Protein AF-A0A961PAL3-F1 (afdb_monomer_lite)

Foldseek 3Di:
DDDDDDDDPPDPDPPVPVVVVPPPPCVVVVVVVVVVVVVVVVVVVVVVVVVVVVVVLLVVVLVVLLVQLVVQLVVLVVDLALVSSLVSLVVSLLVSCCQACNHDVDPDHHVHDPVCCVVVVVSSVVSSVVSVVVSNVVSVVSVLVVLVVVLVVLLVVLLVQLLPDDPVSVVVSLVVSLVSLVVCVVVVSDPPVRSVVVSVVSVVVSVVSNVVVVVVVVPPDPDPDDVVNVLVVCVVVDVCSVVVVVPDDDDDPDVVVVVVVVVVVVVLVPDDPVCSVVVVVVVVVVVVVVCVVPPPPPPPVDDDPDDPVNLVVQLVVLVVCVVVVNDDPVRSVVSVVVSVVVVVVVVD

Structure (mmCIF, N/CA/C/O backbone):
data_AF-A0A961PAL3-F1
#
_entry.id   AF-A0A961PAL3-F1
#
loop_
_atom_site.group_PDB
_atom_site.id
_atom_site.type_symbol
_atom_site.label_atom_id
_atom_site.label_alt_id
_atom_site.label_comp_id
_atom_site.label_asym_id
_atom_site.label_entity_id
_atom_site.label_seq_id
_atom_site.pdbx_PDB_ins_code
_atom_site.Cartn_x
_atom_site.Cartn_y
_atom_site.Cartn_z
_atom_site.occupancy
_atom_site.B_iso_or_equiv
_atom_site.auth_seq_id
_atom_site.auth_comp_id
_atom_site.auth_asym_id
_atom_site.auth_atom_id
_atom_site.pdbx_PDB_model_num
ATOM 1 N N . MET A 1 1 ? -86.525 26.804 106.655 1.00 38.78 1 MET A N 1
ATOM 2 C CA . MET A 1 1 ? -85.226 26.107 106.591 1.00 38.78 1 MET A CA 1
ATOM 3 C C . MET A 1 1 ? -84.806 26.073 105.139 1.00 38.78 1 MET A C 1
ATOM 5 O O . MET A 1 1 ? -85.438 25.382 104.353 1.00 38.78 1 MET A O 1
ATOM 9 N N . THR A 1 2 ? -83.801 26.870 104.797 1.00 38.91 2 THR A N 1
ATOM 10 C CA . THR A 1 2 ? -83.271 27.009 103.440 1.00 38.91 2 THR A CA 1
ATOM 11 C C . THR A 1 2 ? -81.764 27.103 103.613 1.00 38.91 2 THR A C 1
ATOM 13 O O . THR A 1 2 ? -81.274 28.105 104.126 1.00 38.91 2 THR A O 1
ATOM 16 N N . PHE A 1 3 ? -81.050 26.024 103.300 1.00 37.25 3 PHE A N 1
ATOM 17 C CA . PHE A 1 3 ? -79.590 26.003 103.315 1.00 37.25 3 PHE A CA 1
ATOM 18 C C . PHE A 1 3 ? -79.096 26.101 101.876 1.00 37.25 3 PHE A C 1
ATOM 20 O O . PHE A 1 3 ? -79.213 25.171 101.081 1.00 37.25 3 PHE A O 1
ATOM 27 N N . THR A 1 4 ? -78.602 27.287 101.550 1.00 46.59 4 THR A N 1
ATOM 28 C CA . THR A 1 4 ? -78.002 27.666 100.275 1.00 46.59 4 THR A CA 1
ATOM 29 C C . THR A 1 4 ? -76.560 27.159 100.255 1.00 46.59 4 THR A C 1
ATOM 31 O O . THR A 1 4 ? -75.744 27.604 101.059 1.00 46.59 4 THR A O 1
ATOM 34 N N . VAL A 1 5 ? -76.228 26.229 99.357 1.00 49.59 5 VAL A N 1
ATOM 35 C CA . VAL A 1 5 ? -74.837 25.802 99.130 1.00 49.59 5 VAL A CA 1
ATOM 36 C C . VAL A 1 5 ? -74.193 26.764 98.119 1.00 49.59 5 VAL A C 1
ATOM 38 O O . VAL A 1 5 ? -74.742 26.934 97.026 1.00 49.59 5 VAL A O 1
ATOM 41 N N . PRO A 1 6 ? -73.068 27.427 98.444 1.00 46.19 6 PRO A N 1
ATOM 42 C CA . PRO A 1 6 ? -72.415 28.363 97.536 1.00 46.19 6 PRO A CA 1
ATOM 43 C C . PRO A 1 6 ? -71.715 27.630 96.384 1.00 46.19 6 PRO A C 1
ATOM 45 O O . PRO A 1 6 ? -70.984 26.660 96.587 1.00 46.19 6 PRO A O 1
ATOM 48 N N . LYS A 1 7 ? -71.920 28.127 95.157 1.00 48.75 7 LYS A N 1
ATOM 49 C CA . LYS A 1 7 ? -71.158 27.721 93.972 1.00 48.75 7 LYS A CA 1
ATOM 50 C C . LYS A 1 7 ? -69.717 28.204 94.126 1.00 48.75 7 LYS A C 1
ATOM 52 O O . LYS A 1 7 ? -69.438 29.392 93.992 1.00 48.75 7 LYS A O 1
ATOM 57 N N . SER A 1 8 ? -68.813 27.275 94.407 1.00 38.06 8 SER A N 1
ATOM 58 C CA . SER A 1 8 ? -67.381 27.486 94.236 1.00 38.06 8 SER A CA 1
ATOM 59 C C . SER A 1 8 ? -67.071 27.486 92.737 1.00 38.06 8 SER A C 1
ATOM 61 O O . SER A 1 8 ? -67.215 26.458 92.077 1.00 38.06 8 SER A O 1
ATOM 63 N N . ASN A 1 9 ? -66.652 28.638 92.205 1.00 45.69 9 ASN A N 1
ATOM 64 C CA . ASN A 1 9 ? -65.957 28.756 90.920 1.00 45.69 9 ASN A CA 1
ATOM 65 C C . ASN A 1 9 ? -64.532 28.188 91.064 1.00 45.69 9 ASN A C 1
ATOM 67 O O . ASN A 1 9 ? -63.545 28.911 90.937 1.00 45.69 9 ASN A O 1
ATOM 71 N N . ALA A 1 10 ? -64.424 26.899 91.384 1.00 43.09 10 ALA A N 1
ATOM 72 C CA . ALA A 1 10 ? -63.167 26.181 91.290 1.00 43.09 10 ALA A CA 1
ATOM 73 C C . ALA A 1 10 ? -62.903 25.920 89.808 1.00 43.09 10 ALA A C 1
ATOM 75 O O . ALA A 1 10 ? -63.431 24.974 89.228 1.00 43.09 10 ALA A O 1
ATOM 76 N N . ASP A 1 11 ? -62.131 26.824 89.213 1.00 45.81 11 ASP A N 1
ATOM 77 C CA . ASP A 1 11 ? -61.459 26.657 87.932 1.00 45.81 11 ASP A CA 1
ATOM 78 C C . ASP A 1 11 ? -60.821 25.252 87.899 1.00 45.81 11 ASP A C 1
ATOM 80 O O . ASP A 1 11 ? -59.919 24.977 88.703 1.00 45.81 11 ASP A O 1
ATOM 84 N N . PRO A 1 12 ? -61.320 24.304 87.081 1.00 47.94 12 PRO A N 1
ATOM 85 C CA . PRO A 1 12 ? -60.670 23.017 86.944 1.00 47.94 12 PRO A CA 1
ATOM 86 C C . PRO A 1 12 ? -59.330 23.282 86.264 1.00 47.94 12 PRO A C 1
ATOM 88 O O . PRO A 1 12 ? -59.275 23.547 85.072 1.00 47.94 12 PRO A O 1
ATOM 91 N N . GLY A 1 13 ? -58.291 23.273 87.099 1.00 41.47 13 GLY A N 1
ATOM 92 C CA . GLY A 1 13 ? -56.860 23.321 86.829 1.00 41.47 13 GLY A CA 1
ATOM 93 C C . GLY A 1 13 ? -56.391 23.418 85.376 1.00 41.47 13 GLY A C 1
ATOM 94 O O . GLY A 1 13 ? -56.819 22.689 84.486 1.00 41.47 13 GLY A O 1
ATOM 95 N N . ARG A 1 14 ? -55.332 24.212 85.193 1.00 48.91 14 ARG A N 1
ATOM 96 C CA . ARG A 1 14 ? -54.337 24.095 84.111 1.00 48.91 14 ARG A CA 1
ATOM 97 C C . ARG A 1 14 ? -53.707 22.686 84.026 1.00 48.91 14 ARG A C 1
ATOM 99 O O . ARG A 1 14 ? -52.505 22.521 84.210 1.00 48.91 14 ARG A O 1
ATOM 106 N N . SER A 1 15 ? -54.489 21.655 83.751 1.00 46.59 15 SER A N 1
ATOM 107 C CA . SER A 1 15 ? -54.025 20.284 83.534 1.00 46.59 15 SER A CA 1
ATOM 108 C C . SER A 1 15 ? -54.689 19.616 82.327 1.00 46.59 15 SER A C 1
ATOM 110 O O . SER A 1 15 ? -54.308 18.506 81.970 1.00 46.59 15 SER A O 1
ATOM 112 N N . ALA A 1 16 ? -55.591 20.305 81.622 1.00 46.91 16 ALA A N 1
ATOM 113 C CA . ALA A 1 16 ? -56.248 19.789 80.420 1.00 46.91 16 ALA A CA 1
ATOM 114 C C . ALA A 1 16 ? -55.582 20.207 79.090 1.00 46.91 16 ALA A C 1
ATOM 116 O O . ALA A 1 16 ? -56.239 20.181 78.059 1.00 46.91 16 ALA A O 1
ATOM 117 N N . ASP A 1 17 ? -54.293 20.573 79.082 1.00 45.12 17 ASP A N 1
ATOM 118 C CA . ASP A 1 17 ? -53.559 20.830 77.823 1.00 45.12 17 ASP A CA 1
ATOM 119 C C . ASP A 1 17 ? -52.159 20.188 77.788 1.00 45.12 17 ASP A C 1
ATOM 121 O O . ASP A 1 17 ? -51.240 20.658 77.122 1.00 45.12 17 ASP A O 1
ATOM 125 N N . ILE A 1 18 ? -51.980 19.090 78.533 1.00 45.53 18 ILE A N 1
ATOM 126 C CA . ILE A 1 18 ? -50.810 18.203 78.382 1.00 45.53 18 ILE A CA 1
ATOM 127 C C . ILE A 1 18 ? -51.180 16.957 77.564 1.00 45.53 18 ILE A C 1
ATOM 129 O O . ILE A 1 18 ? -50.331 16.423 76.860 1.00 45.53 18 ILE A O 1
ATOM 133 N N . ALA A 1 19 ? -52.452 16.540 77.552 1.00 46.31 19 ALA A N 1
ATOM 134 C CA . ALA A 1 19 ? -52.908 15.394 76.760 1.00 46.31 19 ALA A CA 1
ATOM 135 C C . ALA A 1 19 ? -52.952 15.668 75.240 1.00 46.31 19 ALA A C 1
ATOM 137 O O . ALA A 1 19 ? -52.798 14.741 74.452 1.00 46.31 19 ALA A O 1
ATOM 138 N N . SER A 1 20 ? -53.095 16.931 74.819 1.00 46.53 20 SER A N 1
ATOM 139 C CA . SER A 1 20 ? -53.031 17.365 73.410 1.00 46.53 20 SER A CA 1
ATOM 140 C C . SER A 1 20 ? -51.591 17.561 72.901 1.00 46.53 20 SER A C 1
ATOM 142 O O . SER A 1 20 ? -51.359 17.634 71.696 1.00 46.53 20 SER A O 1
ATOM 144 N N . ARG A 1 21 ? -50.614 17.637 73.820 1.00 45.53 21 ARG A N 1
ATOM 145 C CA . ARG A 1 21 ? -49.177 17.816 73.546 1.00 45.53 21 ARG A CA 1
ATOM 146 C C . ARG A 1 21 ? -48.340 16.608 73.949 1.00 45.53 21 ARG A C 1
ATOM 148 O O . ARG A 1 21 ? -47.123 16.733 74.093 1.00 45.53 21 ARG A O 1
ATOM 155 N N . ILE A 1 22 ? -48.952 15.433 74.092 1.00 45.41 22 ILE A N 1
ATOM 156 C CA . ILE A 1 22 ? -48.189 14.189 74.062 1.00 45.41 22 ILE A CA 1
ATOM 157 C C . ILE A 1 22 ? -47.667 14.079 72.633 1.00 45.41 22 ILE A C 1
ATOM 159 O O . ILE A 1 22 ? -48.385 13.676 71.722 1.00 45.41 22 ILE A O 1
ATOM 163 N N . HIS A 1 23 ? -46.431 14.546 72.443 1.00 52.00 23 HIS A N 1
ATOM 164 C CA . HIS A 1 23 ? -45.632 14.305 71.257 1.00 52.00 23 HIS A CA 1
ATOM 165 C C . HIS A 1 23 ? -45.808 12.838 70.875 1.00 52.00 23 HIS A C 1
ATOM 167 O O . HIS A 1 23 ? -45.318 11.942 71.565 1.00 52.00 23 HIS A O 1
ATOM 173 N N . THR A 1 24 ? -46.506 12.602 69.766 1.00 53.72 24 THR A N 1
ATOM 174 C CA . THR A 1 24 ? -46.379 11.374 68.989 1.00 53.72 24 THR A CA 1
ATOM 175 C C . THR A 1 24 ? -44.887 11.048 68.940 1.00 53.72 24 THR A C 1
ATOM 177 O O . THR A 1 24 ? -44.111 11.972 68.679 1.00 53.72 24 THR A O 1
ATOM 180 N N . PRO A 1 25 ? -44.442 9.818 69.241 1.00 53.53 25 PRO A N 1
ATOM 181 C CA . PRO A 1 25 ? -43.019 9.518 69.343 1.00 53.53 25 PRO A CA 1
ATOM 182 C C . PRO A 1 25 ? -42.320 9.796 68.001 1.00 53.53 25 PRO A C 1
ATOM 184 O O . PRO A 1 25 ? -42.265 8.946 67.118 1.00 53.53 25 PRO A O 1
ATOM 187 N N . GLN A 1 26 ? -41.762 11.003 67.851 1.00 58.28 26 GLN A N 1
ATOM 188 C CA . GLN A 1 26 ? -41.009 11.456 66.673 1.00 58.28 26 GLN A CA 1
ATOM 189 C C . GLN A 1 26 ? -39.771 10.583 66.435 1.00 58.28 26 GLN A C 1
ATOM 191 O O . GLN A 1 26 ? -39.259 10.515 65.323 1.00 58.28 26 GLN A O 1
ATOM 196 N N . ILE A 1 27 ? -39.333 9.866 67.475 1.00 62.72 27 ILE A N 1
ATOM 197 C CA . ILE A 1 27 ? -38.239 8.897 67.451 1.00 62.72 27 ILE A CA 1
ATOM 198 C C . ILE A 1 27 ? -38.477 7.819 66.382 1.00 62.72 27 ILE A C 1
ATOM 200 O O . ILE A 1 27 ? -37.540 7.476 65.669 1.00 62.72 27 ILE A O 1
ATOM 204 N N . GLY A 1 28 ? -39.715 7.344 66.192 1.00 66.56 28 GLY A N 1
ATOM 205 C CA . GLY A 1 28 ? -40.024 6.359 65.147 1.00 66.56 28 GLY A CA 1
ATOM 206 C C . GLY A 1 28 ? -39.787 6.899 63.733 1.00 66.56 28 GLY A C 1
ATOM 207 O O . GLY A 1 28 ? -39.168 6.229 62.912 1.00 66.56 28 GLY A O 1
ATOM 208 N N . ASN A 1 29 ? -40.188 8.149 63.477 1.00 73.00 29 ASN A N 1
ATOM 209 C CA . ASN A 1 29 ? -39.981 8.814 62.186 1.00 73.00 29 ASN A CA 1
ATOM 210 C C . ASN A 1 29 ? -38.505 9.154 61.934 1.00 73.00 29 ASN A C 1
ATOM 212 O O . ASN A 1 29 ? -38.051 9.094 60.795 1.00 73.00 29 ASN A O 1
ATOM 216 N N . ILE A 1 30 ? -37.747 9.494 62.981 1.00 69.94 30 ILE A N 1
ATOM 217 C CA . ILE A 1 30 ? -36.306 9.764 62.880 1.00 69.94 30 ILE A CA 1
ATOM 218 C C . ILE A 1 30 ? -35.531 8.471 62.589 1.00 69.94 30 ILE A C 1
ATOM 220 O O . ILE A 1 30 ? -34.656 8.481 61.729 1.00 69.94 30 ILE A O 1
ATOM 224 N N . ILE A 1 31 ? -35.871 7.356 63.247 1.00 71.75 31 ILE A N 1
ATOM 225 C CA . ILE A 1 31 ? -35.244 6.047 62.992 1.00 71.75 31 ILE A CA 1
ATOM 226 C C . ILE A 1 31 ? -35.597 5.535 61.590 1.00 71.75 31 ILE A C 1
ATOM 228 O O . ILE A 1 31 ? -34.710 5.053 60.890 1.00 71.75 31 ILE A O 1
ATOM 232 N N . ALA A 1 32 ? -36.854 5.679 61.157 1.00 74.06 32 ALA A N 1
ATOM 233 C CA . ALA A 1 32 ? -37.269 5.313 59.802 1.00 74.06 32 ALA A CA 1
ATOM 234 C C . ALA A 1 32 ? -36.518 6.134 58.741 1.00 74.06 32 ALA A C 1
ATOM 236 O O . ALA A 1 32 ? -35.913 5.559 57.842 1.00 74.06 32 ALA A O 1
ATOM 237 N N . LYS A 1 33 ? -36.456 7.464 58.908 1.00 76.31 33 LYS A N 1
ATOM 238 C CA . LYS A 1 33 ? -35.715 8.355 58.005 1.00 76.31 33 LYS A CA 1
ATOM 239 C C . LYS A 1 33 ? -34.220 8.033 57.964 1.00 76.31 33 LYS A C 1
ATOM 241 O O . LYS A 1 33 ? -33.639 7.994 56.891 1.00 76.31 33 LYS A O 1
ATOM 246 N N . PHE A 1 34 ? -33.605 7.759 59.113 1.00 79.94 34 PHE A N 1
ATOM 247 C CA . PHE A 1 34 ? -32.209 7.330 59.163 1.00 79.94 34 PHE A CA 1
ATOM 248 C C . PHE A 1 34 ? -31.993 5.993 58.435 1.00 79.94 34 PHE A C 1
ATOM 250 O O . PHE A 1 34 ? -31.019 5.849 57.702 1.00 79.94 34 PHE A O 1
ATOM 257 N N . GLY A 1 35 ? -32.904 5.027 58.596 1.00 81.00 35 GLY A N 1
ATOM 258 C CA . GLY A 1 35 ? -32.866 3.760 57.862 1.00 81.00 35 GLY A CA 1
ATOM 259 C C . GLY A 1 35 ? -32.960 3.952 56.345 1.00 81.00 35 GLY A C 1
ATOM 260 O O . GLY A 1 35 ? -32.175 3.357 55.606 1.00 81.00 35 GLY A O 1
ATOM 261 N N . ASP A 1 36 ? -33.859 4.824 55.890 1.00 88.31 36 ASP A N 1
ATOM 262 C CA . ASP A 1 36 ? -34.011 5.177 54.475 1.00 88.31 36 ASP A CA 1
ATOM 263 C C . ASP A 1 36 ? -32.771 5.898 53.926 1.00 88.31 36 ASP A C 1
ATOM 265 O O . ASP A 1 36 ? -32.265 5.516 52.870 1.00 88.31 36 ASP A O 1
ATOM 269 N N . ASP A 1 37 ? -32.225 6.867 54.667 1.00 84.12 37 ASP A N 1
ATOM 270 C CA . ASP A 1 37 ? -31.011 7.603 54.294 1.00 84.12 37 ASP A CA 1
ATOM 271 C C . ASP A 1 37 ? -29.796 6.657 54.189 1.00 84.12 37 ASP A C 1
ATOM 273 O O . ASP A 1 37 ? -28.999 6.756 53.251 1.00 84.12 37 ASP A O 1
ATOM 277 N N . VAL A 1 38 ? -29.666 5.688 55.105 1.00 83.25 38 VAL A N 1
ATOM 278 C CA . VAL A 1 38 ? -28.599 4.671 55.074 1.00 83.25 38 VAL A CA 1
ATOM 279 C C . VAL A 1 38 ? -28.775 3.712 53.895 1.00 83.25 38 VAL A C 1
ATOM 281 O O . VAL A 1 38 ? -27.798 3.420 53.203 1.00 83.25 38 VAL A O 1
ATOM 284 N N . MET A 1 39 ? -29.995 3.245 53.611 1.00 87.44 39 MET A N 1
ATOM 285 C CA . MET A 1 39 ? -30.260 2.396 52.441 1.00 87.44 39 MET A CA 1
ATOM 286 C C . MET A 1 39 ? -30.011 3.139 51.126 1.00 87.44 39 MET A C 1
ATOM 288 O O . MET A 1 39 ? -29.427 2.579 50.196 1.00 87.44 39 MET A O 1
ATOM 292 N N . GLN A 1 40 ? -30.430 4.401 51.040 1.00 87.00 40 GLN A N 1
ATOM 293 C CA . GLN A 1 40 ? -30.207 5.243 49.871 1.00 87.00 40 GLN A CA 1
ATOM 294 C C . GLN A 1 40 ? -28.713 5.522 49.670 1.00 87.00 40 GLN A C 1
ATOM 296 O O . GLN A 1 40 ? -28.212 5.384 48.551 1.00 87.00 40 GLN A O 1
ATOM 301 N N . GLY A 1 41 ? -27.987 5.832 50.748 1.00 83.75 41 GLY A N 1
ATOM 302 C CA . GLY A 1 41 ? -26.533 5.978 50.735 1.00 83.75 41 GLY A CA 1
ATOM 303 C C . GLY A 1 41 ? -25.818 4.693 50.307 1.00 83.75 41 GLY A C 1
ATOM 304 O O . GLY A 1 41 ? -24.931 4.744 49.457 1.00 83.75 41 GLY A O 1
ATOM 305 N N . GLY A 1 42 ? -26.248 3.535 50.818 1.00 84.50 42 GLY A N 1
ATOM 306 C CA . GLY A 1 42 ? -25.720 2.222 50.437 1.00 84.50 42 GLY A CA 1
ATOM 307 C C . GLY A 1 42 ? -25.884 1.932 48.945 1.00 84.50 42 GLY A C 1
ATOM 308 O O . GLY A 1 42 ? -24.901 1.637 48.267 1.00 84.50 42 GLY A O 1
ATOM 309 N N . ARG A 1 43 ? -27.091 2.129 48.397 1.00 89.56 43 ARG A N 1
ATOM 310 C CA . ARG A 1 43 ? -27.361 1.969 46.955 1.00 89.56 43 ARG A CA 1
ATOM 311 C C . ARG A 1 43 ? -26.537 2.928 46.097 1.00 89.56 43 ARG A C 1
ATOM 313 O O . ARG A 1 43 ? -26.062 2.540 45.033 1.00 89.56 43 ARG A O 1
ATOM 320 N N . ALA A 1 44 ? -26.344 4.169 46.547 1.00 86.19 44 ALA A N 1
ATOM 321 C CA . ALA A 1 44 ? -25.520 5.143 45.833 1.00 86.19 44 ALA A CA 1
ATOM 322 C C . ALA A 1 44 ? -24.036 4.735 45.812 1.00 86.19 44 ALA A C 1
ATOM 324 O O . ALA A 1 44 ? -23.373 4.862 44.781 1.00 86.19 44 ALA A O 1
ATOM 325 N N . ILE A 1 45 ? -23.518 4.206 46.925 1.00 88.62 45 ILE A N 1
ATOM 326 C 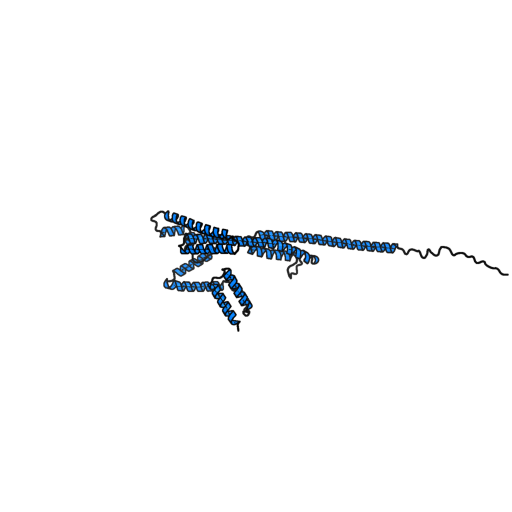CA . ILE A 1 45 ? -22.148 3.682 47.010 1.00 88.62 45 ILE A CA 1
ATOM 327 C C . ILE A 1 45 ? -21.989 2.442 46.125 1.00 88.62 45 ILE A C 1
ATOM 329 O O . ILE A 1 45 ? -21.009 2.351 45.389 1.00 88.62 45 ILE A O 1
ATOM 333 N N . GLU A 1 46 ? -22.945 1.514 46.145 1.00 86.69 46 GLU A N 1
ATOM 334 C CA . GLU A 1 46 ? -22.928 0.326 45.284 1.00 86.69 46 GLU A CA 1
ATOM 335 C C . GLU A 1 46 ? -22.965 0.694 43.800 1.00 86.69 46 GLU A C 1
ATOM 337 O O . GLU A 1 46 ? -22.158 0.178 43.026 1.00 86.69 46 GLU A O 1
ATOM 342 N N . ALA A 1 47 ? -23.828 1.635 43.409 1.00 88.19 47 ALA A N 1
ATOM 343 C CA . ALA A 1 47 ? -23.888 2.146 42.043 1.00 88.19 47 ALA A CA 1
ATOM 344 C C . ALA A 1 47 ? -22.558 2.786 41.621 1.00 88.19 47 ALA A C 1
ATOM 346 O O . ALA A 1 47 ? -22.068 2.531 40.520 1.00 88.19 47 ALA A O 1
ATOM 347 N N . LYS A 1 48 ? -21.929 3.563 42.512 1.00 87.25 48 LYS A N 1
ATOM 348 C CA . LYS A 1 48 ? -20.613 4.158 42.260 1.00 87.25 48 LYS A CA 1
ATOM 349 C C . LYS A 1 48 ? -19.523 3.094 42.119 1.00 87.25 48 LYS A C 1
ATOM 351 O O . LYS A 1 48 ? -18.750 3.142 41.172 1.00 87.25 48 LYS A O 1
ATOM 356 N N . LEU A 1 49 ? -19.486 2.099 43.003 1.00 90.06 49 LEU A N 1
ATOM 357 C CA . LEU A 1 49 ? -18.520 0.999 42.926 1.00 90.06 49 LEU A CA 1
ATOM 358 C C . LEU A 1 49 ? -18.712 0.152 41.663 1.00 90.06 49 LEU A C 1
ATOM 360 O O . LEU A 1 49 ? -17.727 -0.300 41.080 1.00 90.06 49 LEU A O 1
ATOM 364 N N . ALA A 1 50 ? -19.955 -0.068 41.235 1.00 86.31 50 ALA A N 1
ATOM 365 C CA . ALA A 1 50 ? -20.259 -0.743 39.979 1.00 86.31 50 ALA A CA 1
ATOM 366 C C . ALA A 1 50 ? -19.758 0.072 38.777 1.00 86.31 50 ALA A C 1
ATOM 368 O O . ALA A 1 50 ? -19.086 -0.489 37.912 1.00 86.31 50 ALA A O 1
ATOM 369 N N . ALA A 1 51 ? -19.988 1.388 38.769 1.00 89.88 51 ALA A N 1
ATOM 370 C CA . ALA A 1 51 ? -19.458 2.288 37.746 1.00 89.88 51 ALA A CA 1
ATOM 371 C C . ALA A 1 51 ? -17.916 2.305 37.728 1.00 89.88 51 ALA A C 1
ATOM 373 O O . ALA A 1 51 ? -17.317 2.200 36.662 1.00 89.88 51 ALA A O 1
ATOM 374 N N . ASP A 1 52 ? -17.263 2.341 38.893 1.00 92.25 52 ASP A N 1
ATOM 375 C CA . ASP A 1 52 ? -15.797 2.324 39.010 1.00 92.25 52 ASP A CA 1
ATOM 376 C C . ASP A 1 52 ? -15.184 0.984 38.562 1.00 92.25 52 ASP A C 1
ATOM 378 O O . ASP A 1 52 ? -14.054 0.930 38.065 1.00 92.25 52 ASP A O 1
ATOM 382 N N . ARG A 1 53 ? -15.889 -0.136 38.767 1.00 91.06 53 ARG A N 1
ATOM 383 C CA . ARG A 1 53 ? -15.475 -1.446 38.234 1.00 91.06 53 ARG A CA 1
ATOM 384 C C . ARG A 1 53 ? -15.627 -1.480 36.717 1.00 91.06 53 ARG A C 1
ATOM 386 O O . ARG A 1 53 ? -14.661 -1.825 36.043 1.00 91.06 53 ARG A O 1
ATOM 393 N N . ALA A 1 54 ? -16.779 -1.049 36.206 1.00 91.69 54 ALA A N 1
ATOM 394 C CA . ALA A 1 54 ? -17.054 -0.978 34.775 1.00 91.69 54 ALA A CA 1
ATOM 395 C C . ALA A 1 54 ? -16.046 -0.073 34.045 1.00 91.69 54 ALA A C 1
ATOM 397 O O . ALA A 1 54 ? -15.509 -0.463 33.015 1.00 91.69 54 ALA A O 1
ATOM 398 N N . GLY A 1 55 ? -15.710 1.092 34.609 1.00 94.56 55 GLY A N 1
ATOM 399 C CA . GLY A 1 55 ? -14.729 2.008 34.022 1.00 94.56 55 GLY A CA 1
ATOM 400 C C . GLY A 1 55 ? -13.309 1.434 33.969 1.00 94.56 55 GLY A C 1
ATOM 401 O O . GLY A 1 55 ? -12.609 1.607 32.974 1.00 94.56 55 GLY A O 1
ATOM 402 N N . ARG A 1 56 ? -12.878 0.700 35.004 1.00 96.06 56 ARG A N 1
ATOM 403 C CA . ARG A 1 56 ? -11.565 0.025 35.000 1.00 96.06 56 ARG A CA 1
ATOM 404 C C . ARG A 1 56 ? -11.502 -1.122 34.000 1.00 96.06 56 ARG A C 1
ATOM 406 O O . ARG A 1 56 ? -10.466 -1.324 33.372 1.00 96.06 56 ARG A O 1
ATOM 413 N N . GLU A 1 57 ? -12.589 -1.873 33.870 1.00 94.88 57 GLU A N 1
ATOM 414 C CA . GLU A 1 57 ? -12.706 -2.928 32.868 1.00 94.88 57 GLU A CA 1
ATOM 415 C C . GLU A 1 57 ? -12.671 -2.347 31.450 1.00 94.88 57 GLU A C 1
ATOM 417 O O . GLU A 1 57 ? -11.878 -2.804 30.628 1.00 94.88 57 GLU A O 1
ATOM 422 N N . GLU A 1 58 ? -13.426 -1.276 31.198 1.00 95.25 58 GLU A N 1
ATOM 423 C CA . GLU A 1 58 ? -13.423 -0.547 29.927 1.00 95.25 58 GLU A CA 1
ATOM 424 C C . GLU A 1 58 ? -12.009 -0.058 29.568 1.00 95.25 58 GLU A C 1
ATOM 426 O O . GLU A 1 58 ? -11.512 -0.344 28.480 1.00 95.25 58 GLU A O 1
ATOM 431 N N . GLN A 1 59 ? -11.307 0.592 30.503 1.00 97.12 59 GLN A N 1
ATOM 432 C CA . GLN A 1 59 ? -9.941 1.082 30.288 1.00 97.12 59 GLN A CA 1
ATOM 433 C C . GLN A 1 59 ? -8.933 -0.048 30.024 1.00 97.12 59 GLN A C 1
ATOM 435 O O . GLN A 1 59 ? -8.025 0.096 29.197 1.00 97.12 59 GLN A O 1
ATOM 440 N N . LYS A 1 60 ? -9.087 -1.187 30.708 1.00 97.75 60 LYS A N 1
ATOM 441 C CA . LYS A 1 60 ? -8.264 -2.374 30.462 1.00 97.75 60 LYS A CA 1
ATOM 442 C C . LYS A 1 60 ? -8.481 -2.891 29.040 1.00 97.75 60 LYS A C 1
ATOM 444 O O . LYS A 1 60 ? -7.507 -3.091 28.320 1.00 97.75 60 LYS A O 1
ATOM 449 N N . ILE A 1 61 ? -9.736 -3.033 28.617 1.00 97.19 61 ILE A N 1
ATOM 450 C CA . ILE A 1 61 ? -10.071 -3.505 27.270 1.00 97.19 61 ILE A CA 1
ATOM 451 C C . ILE A 1 61 ? -9.553 -2.534 26.199 1.00 97.19 61 ILE A C 1
ATOM 453 O O . ILE A 1 61 ? -8.973 -2.983 25.216 1.00 97.19 61 ILE A O 1
ATOM 457 N N . GLN A 1 62 ? -9.681 -1.218 26.395 1.00 97.62 62 GLN A N 1
ATOM 458 C CA . GLN A 1 62 ? -9.118 -0.217 25.473 1.00 97.62 62 GLN A CA 1
ATOM 459 C C . GLN A 1 62 ? -7.595 -0.351 25.326 1.00 97.62 62 GLN A C 1
ATOM 461 O O . GLN A 1 62 ? -7.056 -0.256 24.219 1.00 97.62 62 GLN A O 1
ATOM 466 N N . THR A 1 63 ? -6.899 -0.602 26.438 1.00 98.38 63 THR A N 1
ATOM 467 C CA . THR A 1 63 ? -5.446 -0.821 26.449 1.00 98.38 63 THR A CA 1
ATOM 468 C C . THR A 1 63 ? -5.079 -2.089 25.680 1.00 98.38 63 THR A C 1
ATOM 470 O O . THR A 1 63 ? -4.176 -2.056 24.842 1.00 98.38 63 THR A O 1
ATOM 473 N N . ASP A 1 64 ? -5.804 -3.184 25.913 1.00 98.12 64 ASP A N 1
ATOM 474 C CA . ASP A 1 64 ? -5.577 -4.455 25.223 1.00 98.12 64 ASP A CA 1
ATOM 475 C C . ASP A 1 64 ? -5.862 -4.322 23.711 1.00 98.12 64 ASP A C 1
ATOM 477 O O . ASP A 1 64 ? -5.031 -4.728 22.898 1.00 98.12 64 ASP A O 1
ATOM 481 N N . MET A 1 65 ? -6.953 -3.651 23.315 1.00 98.00 65 MET A N 1
ATOM 482 C CA . MET A 1 65 ? -7.266 -3.347 21.908 1.00 98.00 65 MET A CA 1
ATOM 483 C C . MET A 1 65 ? -6.159 -2.528 21.236 1.00 98.00 65 MET A C 1
ATOM 485 O O . MET A 1 65 ? -5.707 -2.877 20.147 1.00 98.00 65 MET A O 1
ATOM 489 N N . THR A 1 66 ? -5.690 -1.461 21.889 1.00 98.44 66 THR A N 1
ATOM 490 C CA . THR A 1 66 ? -4.598 -0.621 21.368 1.00 98.44 66 THR A CA 1
ATOM 491 C C . THR A 1 66 ? -3.330 -1.437 21.165 1.00 98.44 66 THR A C 1
ATOM 493 O O . THR A 1 66 ? -2.674 -1.318 20.128 1.00 98.44 66 THR A O 1
ATOM 496 N N . ARG A 1 67 ? -2.984 -2.280 22.143 1.00 98.50 67 ARG A N 1
ATOM 497 C CA . ARG A 1 67 ? -1.809 -3.150 22.083 1.00 98.50 67 ARG A CA 1
ATOM 498 C C . ARG A 1 67 ? -1.919 -4.145 20.934 1.00 98.50 67 ARG A C 1
ATOM 500 O O . ARG A 1 67 ? -0.966 -4.272 20.173 1.00 98.50 67 ARG A O 1
ATOM 507 N N . ASP A 1 68 ? -3.056 -4.818 20.792 1.00 98.50 68 ASP A N 1
ATOM 508 C CA . ASP A 1 68 ? -3.252 -5.853 19.776 1.00 98.50 68 ASP A CA 1
ATOM 509 C C . ASP A 1 68 ? -3.267 -5.243 18.357 1.00 98.50 68 ASP A C 1
ATOM 511 O O . ASP A 1 68 ? -2.602 -5.758 17.457 1.00 98.50 68 ASP A O 1
ATOM 515 N N . VAL A 1 69 ? -3.925 -4.090 18.162 1.00 98.19 69 VAL A N 1
ATOM 516 C CA . VAL A 1 69 ? -3.904 -3.347 16.884 1.00 98.19 69 VAL A CA 1
ATOM 517 C C . VAL A 1 69 ? -2.498 -2.836 16.561 1.00 98.19 69 VAL A C 1
ATOM 519 O O . VAL A 1 69 ? -2.053 -2.928 15.417 1.00 98.19 69 VAL A O 1
ATOM 522 N N . SER A 1 70 ? -1.765 -2.335 17.557 1.00 97.81 70 SER A N 1
ATOM 523 C CA . SER A 1 70 ? -0.381 -1.877 17.368 1.00 97.81 70 SER A CA 1
ATOM 524 C C . SER A 1 70 ? 0.562 -3.036 17.047 1.00 97.81 70 SER A C 1
ATOM 526 O O . SER A 1 70 ? 1.410 -2.908 16.167 1.00 97.81 70 SER A O 1
ATOM 528 N N . ALA A 1 71 ? 0.398 -4.186 17.704 1.00 98.31 71 ALA A N 1
ATOM 529 C CA . ALA A 1 71 ? 1.165 -5.394 17.414 1.00 98.31 71 ALA A CA 1
ATOM 530 C C . ALA A 1 71 ? 0.922 -5.874 15.976 1.00 98.31 71 ALA A C 1
ATOM 532 O O . ALA A 1 71 ? 1.885 -6.112 15.246 1.00 98.31 71 ALA A O 1
ATOM 533 N N . LEU A 1 72 ? -0.342 -5.919 15.536 1.00 98.06 72 LEU A N 1
ATOM 534 C CA . LEU A 1 72 ? -0.688 -6.232 14.149 1.00 98.06 72 LEU A CA 1
ATOM 535 C C . LEU A 1 72 ? -0.077 -5.220 13.175 1.00 98.06 72 LEU A C 1
ATOM 537 O O . LEU A 1 72 ? 0.521 -5.616 12.178 1.00 98.06 72 LEU A O 1
ATOM 541 N N . ARG A 1 73 ? -0.177 -3.918 13.470 1.00 97.56 73 ARG A N 1
ATOM 542 C CA . ARG A 1 73 ? 0.442 -2.867 12.651 1.00 97.56 73 ARG A CA 1
ATOM 543 C C . ARG A 1 73 ? 1.942 -3.106 12.500 1.00 97.56 73 ARG A C 1
ATOM 545 O O . ARG A 1 73 ? 2.448 -3.004 11.388 1.00 97.56 73 ARG A O 1
ATOM 552 N N . HIS A 1 74 ? 2.653 -3.417 13.583 1.00 97.00 74 HIS A N 1
ATOM 553 C CA . HIS A 1 74 ? 4.091 -3.689 13.535 1.00 97.00 74 HIS A CA 1
ATOM 554 C C . HIS A 1 74 ? 4.424 -4.948 12.731 1.00 97.00 74 HIS A C 1
ATOM 556 O O . HIS A 1 74 ? 5.377 -4.927 11.958 1.00 97.00 74 HIS A O 1
ATOM 562 N N . GLN A 1 75 ? 3.627 -6.009 12.868 1.00 97.12 75 GLN A N 1
ATOM 563 C CA . GLN A 1 75 ? 3.782 -7.235 12.087 1.00 97.12 75 GLN A CA 1
ATOM 564 C C . GLN A 1 75 ? 3.589 -6.975 10.585 1.00 97.12 75 GLN A C 1
ATOM 566 O O . GLN A 1 75 ? 4.430 -7.355 9.775 1.00 97.12 75 GLN A O 1
ATOM 571 N N . VAL A 1 76 ? 2.506 -6.290 10.216 1.00 97.00 76 VAL A N 1
ATOM 572 C CA . VAL A 1 76 ? 2.154 -5.997 8.818 1.00 97.00 76 VAL A CA 1
ATOM 573 C C . VAL A 1 76 ? 3.115 -4.983 8.194 1.00 97.00 76 VAL A C 1
ATOM 575 O O . VAL A 1 76 ? 3.493 -5.118 7.035 1.00 97.00 76 VAL A O 1
ATOM 578 N N . ALA A 1 77 ? 3.597 -4.010 8.968 1.00 93.62 77 ALA A N 1
ATOM 579 C CA . ALA A 1 77 ? 4.628 -3.073 8.530 1.00 93.62 77 ALA A CA 1
ATOM 580 C C . ALA A 1 77 ? 6.002 -3.735 8.292 1.00 93.62 77 ALA A C 1
ATOM 582 O O . ALA A 1 77 ? 6.926 -3.055 7.855 1.00 93.62 77 ALA A O 1
ATOM 583 N N . GLY A 1 78 ? 6.184 -5.022 8.586 1.00 93.38 78 GLY A N 1
ATOM 584 C CA . GLY A 1 78 ? 7.375 -5.771 8.181 1.00 93.38 78 GLY A CA 1
ATOM 585 C C . GLY A 1 78 ? 7.311 -6.310 6.749 1.00 93.38 78 GLY A C 1
ATOM 586 O O . GLY A 1 78 ? 8.313 -6.823 6.267 1.00 93.38 78 GLY A O 1
ATOM 587 N N . LEU A 1 79 ? 6.155 -6.227 6.082 1.00 94.12 79 LEU A N 1
ATOM 588 C CA . LEU A 1 79 ? 5.955 -6.783 4.745 1.00 94.12 79 LEU A CA 1
ATOM 589 C C . LEU A 1 79 ? 6.412 -5.801 3.655 1.00 94.12 79 LEU A C 1
ATOM 591 O O . LEU A 1 79 ? 6.103 -4.607 3.707 1.00 94.12 79 LEU A O 1
ATOM 595 N N . ASP A 1 80 ? 7.116 -6.335 2.655 1.00 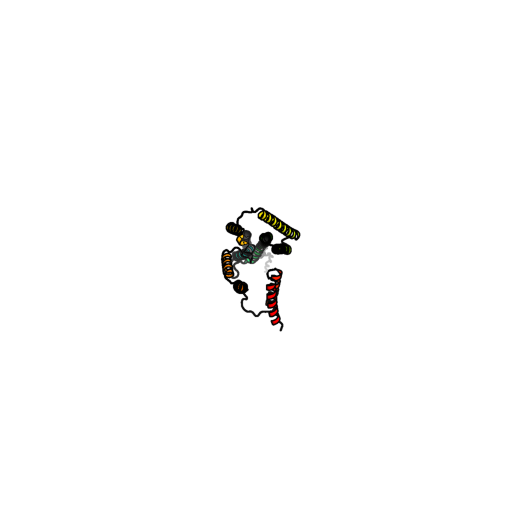93.12 80 ASP A N 1
ATOM 596 C CA . ASP A 1 80 ? 7.598 -5.587 1.483 1.00 93.12 80 ASP A CA 1
ATOM 597 C C . ASP A 1 80 ? 6.645 -5.681 0.281 1.00 93.12 80 ASP A C 1
ATOM 599 O O . ASP A 1 80 ? 6.708 -4.866 -0.641 1.00 93.12 80 ASP A O 1
ATOM 603 N N . ASP A 1 81 ? 5.743 -6.665 0.294 1.00 92.69 81 ASP A N 1
ATOM 604 C CA . ASP A 1 81 ? 4.704 -6.824 -0.718 1.00 92.69 81 ASP A CA 1
ATOM 605 C C . ASP A 1 81 ? 3.449 -6.019 -0.318 1.00 92.69 81 ASP A C 1
ATOM 607 O O . ASP A 1 81 ? 2.840 -6.309 0.719 1.00 92.69 81 ASP A O 1
ATOM 611 N N . PRO A 1 82 ? 3.041 -5.010 -1.113 1.00 90.19 82 PRO A N 1
ATOM 612 C CA . PRO A 1 82 ? 1.877 -4.182 -0.815 1.00 90.19 82 PRO A CA 1
ATOM 613 C C . PRO A 1 82 ? 0.553 -4.955 -0.842 1.00 90.19 82 PRO A C 1
ATOM 615 O O . PRO A 1 82 ? -0.371 -4.577 -0.124 1.00 90.19 82 PRO A O 1
ATOM 618 N N . ASP A 1 83 ? 0.440 -6.019 -1.638 1.00 94.00 83 ASP A N 1
ATOM 619 C CA . ASP A 1 83 ? -0.799 -6.799 -1.712 1.00 94.00 83 ASP A CA 1
ATOM 620 C C . ASP A 1 83 ? -0.923 -7.711 -0.485 1.00 94.00 83 ASP A C 1
ATOM 622 O O . ASP A 1 83 ? -1.978 -7.762 0.154 1.00 94.00 83 ASP A O 1
ATOM 626 N N . ALA A 1 84 ? 0.189 -8.326 -0.070 1.00 94.12 84 ALA A N 1
ATOM 627 C CA . ALA A 1 84 ? 0.258 -9.055 1.192 1.00 94.12 84 ALA A CA 1
ATOM 628 C C . ALA A 1 84 ? -0.021 -8.139 2.396 1.00 94.12 84 ALA A C 1
ATOM 630 O O . ALA A 1 84 ? -0.668 -8.567 3.352 1.00 94.12 84 ALA A O 1
ATOM 631 N N . LEU A 1 85 ? 0.438 -6.884 2.362 1.00 94.38 85 LEU A N 1
ATOM 632 C CA . LEU A 1 85 ? 0.198 -5.892 3.412 1.00 94.38 85 LEU A CA 1
ATOM 633 C C . LEU A 1 85 ? -1.306 -5.634 3.602 1.00 94.38 85 LEU A C 1
ATOM 635 O O . LEU A 1 85 ? -1.814 -5.766 4.720 1.00 94.38 85 LEU A O 1
ATOM 639 N N . ASP A 1 86 ? -2.022 -5.335 2.515 1.00 93.06 86 ASP A N 1
ATOM 640 C CA . ASP A 1 86 ? -3.468 -5.075 2.535 1.00 93.06 86 ASP A CA 1
ATOM 641 C C . ASP A 1 86 ? -4.261 -6.318 2.990 1.00 93.06 86 ASP A C 1
ATOM 643 O O . ASP A 1 86 ? -5.170 -6.229 3.828 1.00 93.06 86 ASP A O 1
ATOM 647 N N . GLU A 1 87 ? -3.889 -7.500 2.489 1.00 95.88 87 GLU A N 1
ATOM 648 C CA . GLU A 1 87 ? -4.529 -8.762 2.857 1.00 95.88 87 GLU A CA 1
ATOM 649 C C . GLU A 1 87 ? -4.349 -9.079 4.350 1.00 95.88 87 GLU A C 1
ATOM 651 O O . GLU A 1 87 ? -5.346 -9.248 5.063 1.00 95.88 87 GLU A O 1
ATOM 656 N N . ASN A 1 88 ? -3.104 -9.099 4.840 1.00 96.94 88 ASN A N 1
ATOM 657 C CA . ASN A 1 88 ? -2.787 -9.427 6.233 1.00 96.94 88 ASN A CA 1
ATOM 658 C C . ASN A 1 88 ? -3.403 -8.417 7.208 1.00 96.94 88 ASN A C 1
ATOM 660 O O . ASN A 1 88 ? -3.891 -8.810 8.270 1.00 96.94 88 ASN A O 1
ATOM 664 N N . TRP A 1 89 ? -3.449 -7.131 6.843 1.00 97.31 89 TRP A N 1
ATOM 665 C CA . TRP A 1 89 ? -4.137 -6.117 7.641 1.00 97.31 89 TRP A CA 1
ATOM 666 C C . TRP A 1 89 ? -5.634 -6.414 7.770 1.00 97.31 89 TRP A C 1
ATOM 668 O O . TRP A 1 89 ? -6.167 -6.478 8.880 1.00 97.31 89 TRP A O 1
ATOM 678 N N . SER A 1 90 ? -6.315 -6.640 6.642 1.00 96.94 90 SER A N 1
ATOM 679 C CA . SER A 1 90 ? -7.762 -6.883 6.625 1.00 96.94 90 SER A CA 1
ATOM 680 C C . SER A 1 90 ? -8.157 -8.166 7.366 1.00 96.94 90 SER A C 1
ATOM 682 O O . SER A 1 90 ? -9.209 -8.225 8.008 1.00 96.94 90 SER A O 1
ATOM 684 N N . GLN A 1 91 ? -7.334 -9.213 7.278 1.00 97.44 91 GLN A N 1
ATOM 685 C CA . GLN A 1 91 ? -7.548 -10.473 7.984 1.00 97.44 91 GLN A CA 1
ATOM 686 C C . GLN A 1 91 ? -7.266 -10.314 9.480 1.00 97.44 91 GLN A C 1
ATOM 688 O O . GLN A 1 91 ? -8.090 -10.713 10.303 1.00 97.44 91 GLN A O 1
ATOM 693 N N . GLY A 1 92 ? -6.154 -9.668 9.835 1.00 97.31 92 GLY A N 1
ATOM 694 C CA . GLY A 1 92 ? -5.768 -9.429 11.221 1.00 97.31 92 GLY A CA 1
ATOM 695 C C . GLY A 1 92 ? -6.781 -8.573 11.979 1.00 97.31 92 GLY A C 1
ATOM 696 O O . GLY A 1 92 ? -7.181 -8.942 13.080 1.00 97.31 92 GLY A O 1
ATOM 697 N N . ILE A 1 93 ? -7.270 -7.478 11.387 1.00 97.81 93 ILE A N 1
ATOM 698 C CA . ILE A 1 93 ? -8.285 -6.628 12.029 1.00 97.81 93 ILE A CA 1
ATOM 699 C C . ILE A 1 93 ? -9.596 -7.383 12.238 1.00 97.81 93 ILE A C 1
ATOM 701 O O . ILE A 1 93 ? -10.168 -7.286 13.322 1.00 97.81 93 ILE A O 1
ATOM 705 N N . ARG A 1 94 ? -10.038 -8.194 11.266 1.00 96.56 94 ARG A N 1
ATOM 706 C CA . ARG A 1 94 ? -11.218 -9.059 11.436 1.00 96.56 94 ARG A CA 1
ATOM 707 C C . ARG A 1 94 ? -11.026 -10.072 12.563 1.00 96.56 94 ARG A C 1
ATOM 709 O O . ARG A 1 94 ? -11.939 -10.269 13.358 1.00 96.56 94 ARG A O 1
ATOM 716 N N . ALA A 1 95 ? -9.843 -10.674 12.673 1.00 95.94 95 ALA A N 1
ATOM 717 C CA . ALA A 1 95 ? -9.530 -11.612 13.749 1.00 95.94 95 ALA A CA 1
ATOM 718 C C . ALA A 1 95 ? -9.519 -10.931 15.130 1.00 95.94 95 ALA A C 1
ATOM 720 O O . ALA A 1 95 ? -10.101 -11.458 16.081 1.00 95.94 95 ALA A O 1
ATOM 721 N N . ILE A 1 96 ? -8.917 -9.741 15.244 1.00 96.44 96 ILE A N 1
ATOM 722 C CA . ILE A 1 96 ? -8.931 -8.960 16.489 1.00 96.44 96 ILE A CA 1
ATOM 723 C C . ILE A 1 96 ? -10.370 -8.574 16.841 1.00 96.44 96 ILE A C 1
ATOM 725 O O . ILE A 1 96 ? -10.800 -8.820 17.967 1.00 96.44 96 ILE A O 1
ATOM 729 N N . GLN A 1 97 ? -11.137 -8.045 15.886 1.00 96.31 97 GLN A N 1
ATOM 730 C CA . GLN A 1 97 ? -12.537 -7.679 16.090 1.00 96.31 97 GLN A CA 1
ATOM 731 C C . GLN A 1 97 ? -13.352 -8.875 16.595 1.00 96.31 97 GLN A C 1
ATOM 733 O O . GLN A 1 97 ? -14.019 -8.764 17.623 1.00 96.31 97 GLN A O 1
ATOM 738 N N . ALA A 1 98 ? -13.220 -10.034 15.947 1.00 95.25 98 ALA A N 1
ATOM 739 C CA . ALA A 1 98 ? -13.900 -11.257 16.358 1.00 95.25 98 ALA A CA 1
ATOM 740 C C . ALA A 1 98 ? -13.514 -11.698 17.781 1.00 95.25 98 ALA A C 1
ATOM 742 O O . ALA A 1 98 ? -14.355 -12.196 18.525 1.00 95.25 98 ALA A O 1
ATOM 743 N N . SER A 1 99 ? -12.266 -11.473 18.206 1.00 95.56 99 SER A N 1
ATOM 744 C CA . SER A 1 99 ? -11.823 -11.811 19.566 1.00 95.56 99 SER A CA 1
ATOM 745 C C . SER A 1 99 ? -12.455 -10.935 20.660 1.00 95.56 99 SER A C 1
ATOM 747 O O . SER A 1 99 ? -12.648 -11.398 21.787 1.00 95.56 99 SER A O 1
ATOM 749 N N . TYR A 1 100 ? -12.798 -9.681 20.344 1.00 96.12 100 TYR A N 1
ATOM 750 C CA . TYR A 1 100 ? -13.396 -8.741 21.296 1.00 96.12 100 TYR A CA 1
ATOM 751 C C . TYR A 1 100 ? -14.922 -8.752 21.258 1.00 96.12 100 TYR A C 1
ATOM 753 O O . TYR A 1 100 ? -15.539 -8.729 22.320 1.00 96.12 100 TYR A O 1
ATOM 761 N N . PHE A 1 101 ? -15.524 -8.822 20.073 1.00 94.94 101 PHE A N 1
ATOM 762 C CA . PHE A 1 101 ? -16.969 -8.668 19.879 1.00 94.94 101 PHE A CA 1
ATOM 763 C C . PHE A 1 101 ? -17.689 -9.976 19.520 1.00 94.94 101 PHE A C 1
ATOM 765 O O . PHE A 1 101 ? -18.914 -9.995 19.478 1.00 94.94 101 PHE A O 1
ATOM 772 N N . GLY A 1 102 ? -16.948 -11.070 19.322 1.00 92.38 102 GLY A N 1
ATOM 773 C CA . GLY A 1 102 ? -17.476 -12.320 18.777 1.00 92.38 102 GLY A CA 1
ATOM 774 C C . GLY A 1 102 ? -17.427 -12.331 17.247 1.00 92.38 102 GLY A C 1
ATOM 775 O O . GLY A 1 102 ? -17.319 -11.289 16.601 1.00 92.38 102 GLY A O 1
ATOM 776 N N . ALA A 1 103 ? -17.459 -13.525 16.654 1.00 84.00 103 ALA A N 1
ATOM 777 C CA . ALA A 1 103 ? -17.594 -13.663 15.206 1.00 84.00 103 ALA A CA 1
ATOM 778 C C . ALA A 1 103 ? -19.044 -13.379 14.788 1.00 84.00 103 ALA A C 1
ATOM 780 O O . ALA A 1 103 ? -19.969 -13.773 15.499 1.00 84.00 103 ALA A O 1
ATOM 781 N N . ASP A 1 104 ? -19.247 -12.755 13.625 1.00 72.00 104 ASP A N 1
ATOM 782 C CA . ASP A 1 104 ? -20.585 -12.556 13.062 1.00 72.00 104 ASP A CA 1
ATOM 783 C C . ASP A 1 104 ? -21.300 -13.913 12.918 1.00 72.00 104 ASP A C 1
ATOM 785 O O . ASP A 1 104 ? -20.901 -14.762 12.119 1.00 72.00 104 ASP A O 1
ATOM 789 N N . GLY A 1 105 ? -22.336 -14.136 13.734 1.00 65.38 105 GLY A N 1
ATOM 790 C CA . GLY A 1 105 ? -23.101 -15.389 13.772 1.00 65.38 105 GLY A CA 1
ATOM 791 C C . GLY A 1 105 ? -22.469 -16.535 14.576 1.00 65.38 105 GLY A C 1
ATOM 792 O O . GLY A 1 105 ? -22.965 -17.658 14.504 1.00 65.38 105 GLY A O 1
ATOM 793 N N . GLY A 1 106 ? -21.394 -16.286 15.330 1.00 59.94 106 GLY A N 1
ATOM 794 C CA . GLY A 1 106 ? -20.757 -17.279 16.198 1.00 59.94 106 GLY A CA 1
ATOM 795 C C . GLY A 1 106 ? -21.375 -17.350 17.600 1.00 59.94 106 GLY A C 1
ATOM 796 O O . GLY A 1 106 ? -21.750 -16.334 18.176 1.00 59.94 106 GLY A O 1
ATOM 797 N N . GLU A 1 107 ? -21.422 -18.553 18.178 1.00 65.06 107 GLU A N 1
ATOM 798 C CA . GLU A 1 107 ? -21.904 -18.795 19.552 1.00 65.06 107 GLU A CA 1
ATOM 799 C C . GLU A 1 107 ? -20.922 -18.327 20.641 1.00 65.06 107 GLU A C 1
ATOM 801 O O . GLU A 1 107 ? -21.287 -18.256 21.814 1.00 65.06 107 GLU A O 1
ATOM 806 N N . THR A 1 108 ? -19.672 -18.018 20.283 1.00 70.88 108 THR A N 1
ATOM 807 C CA . THR A 1 108 ? -18.634 -17.647 21.250 1.00 70.88 108 THR A CA 1
ATOM 808 C C . THR A 1 108 ? -18.791 -16.184 21.673 1.00 70.88 108 THR A C 1
ATOM 810 O O . THR A 1 108 ? -18.580 -15.297 20.839 1.00 70.88 108 THR A O 1
ATOM 813 N N . PRO A 1 109 ? -19.093 -15.897 22.954 1.00 78.06 109 PRO A N 1
ATOM 814 C CA . PRO A 1 109 ? -19.168 -14.527 23.437 1.00 78.06 109 PRO A CA 1
ATOM 815 C C . PRO A 1 109 ? -17.798 -13.854 23.323 1.00 78.06 109 PRO A C 1
ATOM 817 O O . PRO A 1 109 ? -16.772 -14.446 23.674 1.00 78.06 109 PRO A O 1
ATOM 820 N N . GLY A 1 110 ? -17.782 -12.613 22.843 1.00 89.25 110 GLY A N 1
ATOM 821 C CA . GLY A 1 110 ? -16.580 -11.786 22.838 1.00 89.25 110 GLY A CA 1
ATOM 822 C C . GLY A 1 110 ? -16.111 -11.415 24.251 1.00 89.25 110 GLY A C 1
ATOM 823 O O . GLY A 1 110 ? -16.816 -11.603 25.243 1.00 89.25 110 GLY A O 1
ATOM 824 N N . ARG A 1 111 ? -14.903 -10.851 24.351 1.00 93.00 111 ARG A N 1
ATOM 825 C CA . ARG A 1 111 ? -14.358 -10.314 25.615 1.00 93.00 111 ARG A CA 1
ATOM 826 C C . ARG A 1 111 ? -15.072 -9.048 26.096 1.00 93.00 111 ARG A C 1
ATOM 828 O O . ARG A 1 111 ? -14.934 -8.693 27.262 1.00 93.00 111 ARG A O 1
ATOM 835 N N . VAL A 1 112 ? -15.760 -8.337 25.203 1.00 94.38 112 VAL A N 1
ATOM 836 C CA . VAL A 1 112 ? -16.439 -7.074 25.505 1.00 94.38 112 VAL A CA 1
ATOM 837 C C . VAL A 1 112 ? -17.841 -7.348 26.056 1.00 94.38 112 VAL A C 1
ATOM 839 O O . VAL A 1 112 ? -18.647 -7.967 25.361 1.00 94.38 112 VAL A O 1
ATOM 842 N N . PRO A 1 113 ? -18.181 -6.844 27.256 1.00 93.12 113 PRO A N 1
ATOM 843 C CA . PRO A 1 113 ? -19.550 -6.888 27.753 1.00 93.12 113 PRO A CA 1
ATOM 844 C C . PRO A 1 113 ? -20.515 -6.151 26.815 1.00 93.12 113 PRO A C 1
ATOM 846 O O . PRO A 1 113 ? -20.206 -5.061 26.331 1.00 93.12 113 PRO A O 1
ATOM 849 N N . GLU A 1 114 ? -21.722 -6.689 26.625 1.00 92.25 114 GLU A N 1
ATOM 850 C CA . GLU A 1 114 ? -22.737 -6.129 25.716 1.00 92.25 114 GLU A CA 1
ATOM 851 C C . GLU A 1 114 ? -23.040 -4.647 26.005 1.00 92.25 114 GLU A C 1
ATOM 853 O O . GLU A 1 114 ? -23.095 -3.824 25.092 1.00 92.25 114 GLU A O 1
ATOM 858 N N . ALA A 1 115 ? -23.108 -4.269 27.287 1.00 93.12 115 ALA A N 1
ATOM 859 C CA . ALA A 1 115 ? -23.331 -2.888 27.725 1.00 93.12 115 ALA A CA 1
ATOM 860 C C . ALA A 1 115 ? -22.244 -1.893 27.261 1.00 93.12 115 ALA A C 1
ATOM 862 O O . ALA A 1 115 ? -22.463 -0.681 27.263 1.00 93.12 115 ALA A O 1
ATOM 863 N N . MET A 1 116 ? -21.062 -2.384 26.878 1.00 94.56 116 MET A N 1
ATOM 864 C CA . MET A 1 116 ? -19.929 -1.582 26.407 1.00 94.56 116 MET A CA 1
ATOM 865 C C . MET A 1 116 ? -19.665 -1.735 24.904 1.00 94.56 116 MET A C 1
ATOM 867 O O . MET A 1 116 ? -18.877 -0.962 24.356 1.00 94.56 116 MET A O 1
ATOM 871 N N . ALA A 1 117 ? -20.323 -2.685 24.230 1.00 94.19 117 ALA A N 1
ATOM 872 C CA . ALA A 1 117 ? -20.017 -3.082 22.857 1.00 94.19 117 ALA A CA 1
ATOM 873 C C . ALA A 1 117 ? -20.064 -1.912 21.867 1.00 94.19 117 ALA A C 1
ATOM 875 O O . ALA A 1 117 ? -19.156 -1.760 21.057 1.00 94.19 117 ALA A O 1
ATOM 876 N N . SER A 1 118 ? -21.064 -1.032 21.976 1.00 94.62 118 SER A N 1
ATOM 877 C CA . SER A 1 118 ? -21.190 0.125 21.081 1.00 94.62 118 SER A CA 1
ATOM 878 C C . SER A 1 118 ? -20.027 1.117 21.229 1.00 94.62 118 SER A C 1
ATOM 880 O O . SER A 1 118 ? -19.403 1.480 20.236 1.00 94.62 118 SER A O 1
ATOM 882 N N . ARG A 1 119 ? -19.685 1.522 22.461 1.00 96.12 119 ARG A N 1
ATOM 883 C CA . ARG A 1 119 ? -18.612 2.506 22.708 1.00 96.12 119 ARG A CA 1
ATOM 884 C C . ARG A 1 119 ? -17.239 1.953 22.338 1.00 96.12 119 ARG A C 1
ATOM 886 O O . ARG A 1 119 ? -16.478 2.615 21.636 1.00 96.12 119 ARG A O 1
ATOM 893 N N . LEU A 1 120 ? -16.944 0.728 22.773 1.00 96.44 120 LEU A N 1
ATOM 894 C CA . LEU A 1 120 ? -15.678 0.069 22.456 1.00 96.44 120 LEU A CA 1
ATOM 895 C C . LEU A 1 120 ? -15.581 -0.305 20.971 1.00 96.44 120 LEU A C 1
ATOM 897 O O . LEU A 1 120 ? -14.486 -0.277 20.417 1.00 96.44 120 LEU A O 1
ATOM 901 N N . GLY A 1 121 ? -16.703 -0.592 20.307 1.00 96.19 121 GLY A N 1
ATOM 902 C CA . GLY A 1 121 ? -16.764 -0.822 18.862 1.00 96.19 121 GLY A CA 1
ATOM 903 C C . GLY A 1 121 ? -16.389 0.420 18.055 1.00 96.19 121 GLY A C 1
ATOM 904 O O . GLY A 1 121 ? -15.571 0.331 17.136 1.00 96.19 121 GLY A O 1
ATOM 905 N N . SER A 1 122 ? -16.909 1.592 18.432 1.00 97.38 122 SER A N 1
ATOM 906 C CA . SER A 1 122 ? -16.506 2.866 17.820 1.00 97.38 122 SER A CA 1
ATOM 907 C C . SER A 1 122 ? -15.022 3.153 18.043 1.00 97.38 122 SER A C 1
ATOM 909 O O . SER A 1 122 ? -14.306 3.439 17.088 1.00 97.38 122 SER A O 1
ATOM 911 N N . TYR A 1 123 ? -14.533 2.980 19.275 1.00 98.06 123 TYR A N 1
ATOM 912 C CA . TYR A 1 123 ? -13.115 3.156 19.600 1.00 98.06 123 TYR A CA 1
ATOM 913 C C . TYR A 1 123 ? -12.199 2.230 18.780 1.00 98.06 123 TYR A C 1
ATOM 915 O O . TYR A 1 123 ? -11.203 2.672 18.209 1.00 98.06 123 TYR A O 1
ATOM 923 N N . PHE A 1 124 ? -12.559 0.948 18.663 1.00 98.06 124 PHE A N 1
ATOM 924 C CA . PHE A 1 124 ? -11.836 -0.013 17.830 1.00 98.06 124 PHE A CA 1
ATOM 925 C C . PHE A 1 124 ? -11.837 0.391 16.347 1.00 98.06 124 PHE A C 1
ATOM 927 O O . PHE A 1 124 ? -10.823 0.267 15.655 1.00 98.06 124 PHE A O 1
ATOM 934 N N . THR A 1 125 ? -12.964 0.904 15.854 1.00 98.12 125 THR A N 1
ATOM 935 C CA . THR A 1 125 ? -13.093 1.390 14.475 1.00 98.12 125 THR A CA 1
ATOM 936 C C . THR A 1 125 ? -12.167 2.580 14.220 1.00 98.12 125 THR A C 1
ATOM 938 O O . THR A 1 125 ? -11.440 2.580 13.233 1.00 98.12 125 THR A O 1
ATOM 941 N N . GLU A 1 126 ? -12.115 3.556 15.127 1.00 98.06 126 GLU A N 1
ATOM 942 C CA . GLU A 1 126 ? -11.204 4.705 15.020 1.00 98.06 126 GLU A CA 1
ATOM 943 C C . GLU A 1 126 ? -9.728 4.273 15.034 1.00 98.06 126 GLU A C 1
ATOM 945 O O . GLU A 1 126 ? -8.949 4.685 14.170 1.00 98.06 126 GLU A O 1
ATOM 950 N N . LEU A 1 127 ? -9.353 3.385 15.963 1.00 97.31 127 LEU A N 1
ATOM 951 C CA . LEU A 1 127 ? -8.006 2.804 16.048 1.00 97.31 127 LEU A CA 1
ATOM 952 C C . LEU A 1 127 ? -7.597 2.095 14.751 1.00 97.31 127 LEU A C 1
ATOM 954 O O . LEU A 1 127 ? -6.510 2.333 14.216 1.00 97.31 127 LEU A O 1
ATOM 958 N N . SER A 1 128 ? -8.463 1.214 14.248 1.00 97.62 128 SER A N 1
ATOM 959 C CA . SER A 1 128 ? -8.191 0.422 13.046 1.00 97.62 128 SER A CA 1
ATOM 960 C C . SER A 1 128 ? -8.168 1.283 11.781 1.00 97.62 128 SER A C 1
ATOM 962 O O . SER A 1 128 ? -7.299 1.094 10.933 1.00 97.62 128 SER A O 1
ATOM 964 N N . GLN A 1 129 ? -9.038 2.285 11.653 1.00 97.25 129 GLN A N 1
ATOM 965 C CA . GLN A 1 129 ? -9.003 3.208 10.516 1.00 97.25 129 GLN A CA 1
ATOM 966 C C . GLN A 1 129 ? -7.737 4.070 10.514 1.00 97.25 129 GLN A C 1
ATOM 968 O O . GLN A 1 129 ? -7.108 4.217 9.465 1.00 97.25 129 GLN A O 1
ATOM 973 N N . GLY A 1 130 ? -7.323 4.591 11.674 1.00 97.31 130 GLY A N 1
ATOM 974 C CA . GLY A 1 130 ? -6.095 5.381 11.793 1.00 97.31 130 GLY A CA 1
ATOM 975 C C . GLY A 1 130 ? -4.849 4.586 11.395 1.00 97.31 130 GLY A C 1
ATOM 976 O O . GLY A 1 130 ? -4.065 5.029 10.555 1.00 97.31 130 GLY A O 1
ATOM 977 N N . ALA A 1 131 ? -4.695 3.375 11.936 1.00 95.69 131 ALA A N 1
ATOM 978 C CA . ALA A 1 131 ? -3.578 2.497 11.587 1.00 95.69 131 ALA A CA 1
ATOM 979 C C . ALA A 1 131 ? -3.636 2.011 10.126 1.00 95.69 131 ALA A C 1
ATOM 981 O O . ALA A 1 131 ? -2.605 1.964 9.452 1.00 95.69 131 ALA A O 1
ATOM 982 N N . GLY A 1 132 ? -4.832 1.700 9.619 1.00 95.19 132 GLY A N 1
ATOM 983 C CA . GLY A 1 132 ? -5.043 1.288 8.233 1.00 95.19 132 GLY A CA 1
ATOM 984 C C . GLY A 1 132 ? -4.697 2.385 7.226 1.00 95.19 132 GLY A C 1
ATOM 985 O O . GLY A 1 132 ? -4.123 2.092 6.183 1.00 95.19 132 GLY A O 1
ATOM 986 N N . ALA A 1 133 ? -4.970 3.654 7.544 1.00 95.81 133 ALA A N 1
ATOM 987 C CA . ALA A 1 133 ? -4.606 4.779 6.684 1.00 95.81 133 ALA A CA 1
ATOM 988 C C . ALA A 1 133 ? -3.081 4.945 6.546 1.00 95.81 133 ALA A C 1
ATOM 990 O O . ALA A 1 133 ? -2.586 5.174 5.441 1.00 95.81 133 ALA A O 1
ATOM 991 N N . ASP A 1 134 ? -2.330 4.801 7.642 1.00 94.12 134 ASP A N 1
ATOM 992 C CA . ASP A 1 134 ? -0.860 4.837 7.617 1.00 94.12 134 ASP A CA 1
ATOM 993 C C . ASP A 1 134 ? -0.280 3.679 6.792 1.00 94.12 134 ASP A C 1
ATOM 995 O O . ASP A 1 134 ? 0.621 3.876 5.974 1.00 94.12 134 ASP A O 1
ATOM 999 N N . LEU A 1 135 ? -0.820 2.472 6.976 1.00 94.00 135 LEU A N 1
ATOM 1000 C CA . LEU A 1 135 ? -0.436 1.286 6.210 1.00 94.00 135 LEU A CA 1
ATOM 1001 C C . LEU A 1 135 ? -0.771 1.429 4.720 1.00 94.00 135 LEU A C 1
ATOM 1003 O O . LEU A 1 135 ? 0.061 1.103 3.877 1.00 94.00 135 LEU A O 1
ATOM 1007 N N . GLY A 1 136 ? -1.929 2.002 4.391 1.00 92.38 136 GLY A N 1
ATOM 1008 C CA . GLY A 1 136 ? -2.328 2.283 3.013 1.00 92.38 136 GLY A CA 1
ATOM 1009 C C . GLY A 1 136 ? -1.382 3.260 2.310 1.00 92.38 136 GLY A C 1
ATOM 1010 O O . GLY A 1 136 ? -1.011 3.030 1.159 1.00 92.38 136 GLY A O 1
ATOM 1011 N N . LYS A 1 137 ? -0.919 4.315 2.999 1.00 94.19 137 LYS A N 1
ATOM 1012 C CA . LYS A 1 137 ? 0.116 5.220 2.459 1.00 94.19 137 LYS A CA 1
ATOM 1013 C C . LYS A 1 137 ? 1.398 4.459 2.137 1.00 94.19 137 LYS A C 1
ATOM 1015 O O . LYS A 1 137 ? 1.904 4.568 1.024 1.00 94.19 137 LYS A O 1
ATOM 1020 N N . ARG A 1 138 ? 1.867 3.624 3.066 1.00 92.88 138 ARG A N 1
ATOM 1021 C CA . ARG A 1 138 ? 3.051 2.789 2.846 1.00 92.88 138 ARG A CA 1
ATOM 1022 C C . ARG A 1 138 ? 2.869 1.812 1.681 1.00 92.88 138 ARG A C 1
ATOM 1024 O O . ARG A 1 138 ? 3.776 1.661 0.871 1.00 92.88 138 ARG A O 1
ATOM 1031 N N . ALA A 1 139 ? 1.714 1.161 1.560 1.00 93.00 139 ALA A N 1
ATOM 1032 C CA . ALA A 1 139 ? 1.437 0.255 0.446 1.00 93.00 139 ALA A CA 1
ATOM 1033 C C . ALA A 1 139 ? 1.481 0.991 -0.906 1.00 93.00 139 ALA A C 1
ATOM 1035 O O . ALA A 1 139 ? 1.995 0.462 -1.892 1.00 93.00 139 ALA A O 1
ATOM 1036 N N . LEU A 1 140 ? 0.990 2.234 -0.965 1.00 91.25 140 LEU A N 1
ATOM 1037 C CA . LEU A 1 140 ? 1.108 3.080 -2.156 1.00 91.25 140 LEU A CA 1
ATOM 1038 C C . LEU A 1 140 ? 2.565 3.455 -2.462 1.00 91.25 140 LEU A C 1
ATOM 1040 O O . LEU A 1 140 ? 2.969 3.374 -3.622 1.00 91.25 140 LEU A O 1
ATOM 1044 N N . GLU A 1 141 ? 3.356 3.805 -1.447 1.00 91.00 141 GLU A N 1
ATOM 1045 C CA . GLU A 1 141 ? 4.793 4.078 -1.588 1.00 91.00 141 GLU A CA 1
ATOM 1046 C C . GLU A 1 141 ? 5.556 2.852 -2.110 1.00 91.00 141 GLU A C 1
ATOM 1048 O O . GLU A 1 141 ? 6.347 2.973 -3.045 1.00 91.00 141 GLU A O 1
ATOM 1053 N N . LEU A 1 142 ? 5.265 1.656 -1.587 1.00 91.88 142 LEU A N 1
ATOM 1054 C CA . LEU A 1 142 ? 5.848 0.398 -2.064 1.00 91.88 142 LEU A CA 1
ATOM 1055 C C . LEU A 1 142 ? 5.467 0.116 -3.522 1.00 91.88 142 LEU A C 1
ATOM 1057 O O . LEU A 1 142 ? 6.337 -0.185 -4.337 1.00 91.88 142 LEU A O 1
ATOM 1061 N N . ARG A 1 143 ? 4.191 0.285 -3.896 1.00 91.81 143 ARG A N 1
ATOM 1062 C CA . ARG A 1 143 ? 3.744 0.133 -5.294 1.00 91.81 143 ARG A CA 1
ATOM 1063 C C . ARG A 1 143 ? 4.418 1.145 -6.221 1.00 91.81 143 ARG A C 1
ATOM 1065 O O . ARG A 1 143 ? 4.719 0.818 -7.368 1.00 91.81 143 ARG A O 1
ATOM 1072 N N . ALA A 1 144 ? 4.633 2.376 -5.762 1.00 88.75 144 ALA A N 1
ATOM 1073 C CA . ALA A 1 144 ? 5.370 3.386 -6.515 1.00 88.75 144 ALA A CA 1
ATOM 1074 C C . ALA A 1 144 ? 6.837 2.973 -6.704 1.00 88.75 144 ALA A C 1
ATOM 1076 O O . ALA A 1 144 ? 7.329 2.971 -7.834 1.00 88.75 144 ALA A O 1
ATOM 1077 N N . ALA 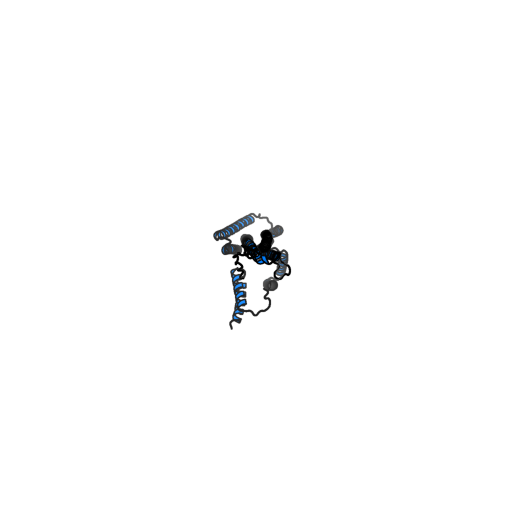A 1 145 ? 7.501 2.543 -5.630 1.00 92.00 145 ALA A N 1
ATOM 1078 C CA . ALA A 1 145 ? 8.878 2.062 -5.664 1.00 92.00 145 ALA A CA 1
ATOM 1079 C C . ALA A 1 145 ? 9.044 0.850 -6.595 1.00 92.00 145 ALA A C 1
ATOM 1081 O O . ALA A 1 145 ? 9.963 0.831 -7.411 1.00 92.00 145 ALA A O 1
ATOM 1082 N N . GLN A 1 146 ? 8.120 -0.115 -6.551 1.00 92.19 146 GLN A N 1
ATOM 1083 C CA . GLN A 1 146 ? 8.105 -1.270 -7.454 1.00 92.19 146 GLN A CA 1
ATOM 1084 C C . GLN A 1 146 ? 7.981 -0.852 -8.923 1.00 92.19 146 GLN A C 1
ATOM 1086 O O . GLN A 1 146 ? 8.716 -1.355 -9.768 1.00 92.19 146 GLN A O 1
ATOM 1091 N N . ARG A 1 147 ? 7.095 0.098 -9.255 1.00 91.31 147 ARG A N 1
ATOM 1092 C CA . ARG A 1 147 ? 6.967 0.594 -10.638 1.00 91.31 147 ARG A CA 1
ATOM 1093 C C . ARG A 1 147 ? 8.245 1.264 -11.123 1.00 91.31 147 ARG A C 1
ATOM 1095 O O . ARG A 1 147 ? 8.670 1.006 -12.245 1.00 91.31 147 ARG A O 1
ATOM 1102 N N . VAL A 1 148 ? 8.862 2.091 -10.282 1.00 90.50 148 VAL A N 1
ATOM 1103 C CA . VAL A 1 148 ? 10.140 2.740 -10.601 1.00 90.50 148 VAL A CA 1
ATOM 1104 C C . VAL A 1 148 ? 11.246 1.695 -10.787 1.00 90.50 148 VAL A C 1
ATOM 1106 O O . VAL A 1 148 ? 11.983 1.755 -11.770 1.00 90.50 148 VAL A O 1
ATOM 1109 N N . GLY A 1 149 ? 11.327 0.702 -9.898 1.00 91.19 149 GLY A N 1
ATOM 1110 C CA . GLY A 1 149 ? 12.268 -0.414 -10.009 1.00 91.19 149 GLY A CA 1
ATOM 1111 C C . GLY A 1 149 ? 12.081 -1.222 -11.295 1.00 91.19 149 GLY A C 1
ATOM 1112 O O . GLY A 1 149 ? 13.055 -1.507 -11.987 1.00 91.19 149 GLY A O 1
ATOM 1113 N N . ASN A 1 150 ? 10.834 -1.504 -11.677 1.00 90.81 150 ASN A N 1
ATOM 1114 C CA . ASN A 1 150 ? 10.521 -2.223 -12.912 1.00 90.81 150 ASN A CA 1
ATOM 1115 C C . ASN A 1 150 ? 10.969 -1.453 -14.158 1.00 90.81 150 ASN A C 1
ATOM 1117 O O . ASN A 1 150 ? 11.512 -2.056 -15.077 1.00 90.81 150 ASN A O 1
ATOM 1121 N N . VAL A 1 151 ? 10.784 -0.128 -14.199 1.00 93.00 151 VAL A N 1
ATOM 1122 C CA . VAL A 1 151 ? 11.268 0.685 -15.330 1.00 93.00 151 VAL A CA 1
ATOM 1123 C C . VAL A 1 151 ? 12.789 0.661 -15.421 1.00 93.00 151 VAL A C 1
ATOM 1125 O O . VAL A 1 151 ? 13.323 0.621 -16.526 1.00 93.00 151 VAL A O 1
ATOM 1128 N N . ARG A 1 152 ? 13.496 0.631 -14.287 1.00 93.06 152 ARG A N 1
ATOM 1129 C CA . ARG A 1 152 ? 14.952 0.464 -14.284 1.00 93.06 152 ARG A CA 1
ATOM 1130 C C . ARG A 1 152 ? 15.369 -0.895 -14.850 1.00 93.06 152 ARG A C 1
ATOM 1132 O O . ARG A 1 152 ? 16.198 -0.919 -15.750 1.00 93.06 152 ARG A O 1
ATOM 1139 N N . ALA A 1 153 ? 14.768 -1.986 -14.374 1.00 91.81 153 ALA A N 1
ATOM 1140 C CA . ALA A 1 153 ? 15.062 -3.334 -14.866 1.00 91.81 153 ALA A CA 1
ATOM 1141 C C . ALA A 1 153 ? 14.783 -3.461 -16.376 1.00 91.81 153 ALA A C 1
ATOM 1143 O O . ALA A 1 153 ? 15.641 -3.897 -17.136 1.00 91.81 153 ALA A O 1
ATOM 1144 N N . VAL A 1 154 ? 13.627 -2.966 -16.833 1.00 91.00 154 VAL A N 1
ATOM 1145 C CA . VAL A 1 154 ? 13.291 -2.893 -18.265 1.00 91.00 154 VAL A CA 1
ATOM 1146 C C . VAL A 1 154 ? 14.293 -2.020 -19.024 1.00 91.00 154 VAL A C 1
ATOM 1148 O O . VAL A 1 154 ? 14.674 -2.347 -20.141 1.00 91.00 154 VAL A O 1
ATOM 1151 N N . GLY A 1 155 ? 14.745 -0.911 -18.439 1.00 94.50 155 GLY A N 1
ATOM 1152 C CA . GLY A 1 155 ? 15.768 -0.053 -19.034 1.00 94.50 155 GLY A CA 1
ATOM 1153 C C . GLY A 1 155 ? 17.100 -0.768 -19.246 1.00 94.50 155 GLY A C 1
ATOM 1154 O O . GLY A 1 155 ? 17.718 -0.576 -20.290 1.00 94.50 155 GLY A O 1
ATOM 1155 N N . GLU A 1 156 ? 17.522 -1.605 -18.300 1.00 94.06 156 GLU A N 1
ATOM 1156 C CA . GLU A 1 156 ? 18.742 -2.416 -18.402 1.00 94.06 156 GLU A CA 1
ATOM 1157 C C . GLU A 1 156 ? 18.609 -3.486 -19.505 1.00 94.06 156 GLU A C 1
ATOM 1159 O O . GLU A 1 156 ? 19.494 -3.606 -20.353 1.00 94.06 156 GLU A O 1
ATOM 1164 N N . GLU A 1 157 ? 17.470 -4.181 -19.586 1.00 92.38 157 GLU A N 1
ATOM 1165 C CA . GLU A 1 157 ? 17.185 -5.146 -20.662 1.00 92.38 157 GLU A CA 1
ATOM 1166 C C . GLU A 1 157 ? 17.155 -4.482 -22.048 1.00 92.38 157 GLU A C 1
ATOM 1168 O O . GLU A 1 157 ? 17.777 -4.957 -23.000 1.00 92.38 157 GLU A O 1
ATOM 1173 N N . LEU A 1 158 ? 16.462 -3.347 -22.170 1.00 92.75 158 LEU A N 1
ATOM 1174 C CA . LEU A 1 158 ? 16.386 -2.592 -23.421 1.00 92.75 158 LEU A CA 1
ATOM 1175 C C . LEU A 1 158 ? 17.740 -1.994 -23.811 1.00 92.75 158 LEU A C 1
ATOM 1177 O O . LEU A 1 158 ? 18.007 -1.833 -25.002 1.00 92.75 158 LEU A O 1
ATOM 1181 N N . ALA A 1 159 ? 18.592 -1.660 -22.838 1.00 95.62 159 ALA A N 1
ATOM 1182 C CA . ALA A 1 159 ? 19.939 -1.182 -23.112 1.00 95.62 159 ALA A CA 1
ATOM 1183 C C . ALA A 1 159 ? 20.789 -2.275 -23.768 1.00 95.62 159 ALA A C 1
ATOM 1185 O O . ALA A 1 159 ? 21.461 -1.978 -24.751 1.00 95.62 159 ALA A O 1
ATOM 1186 N N . ALA A 1 160 ? 20.708 -3.526 -23.301 1.00 92.75 160 ALA A N 1
ATOM 1187 C CA . ALA A 1 160 ? 21.400 -4.652 -23.933 1.00 92.75 160 ALA A CA 1
ATOM 1188 C C . ALA A 1 160 ? 20.967 -4.822 -25.401 1.00 92.75 160 ALA A C 1
ATOM 1190 O O . ALA A 1 160 ? 21.803 -4.769 -26.305 1.00 92.75 160 ALA A O 1
ATOM 1191 N N . VAL A 1 161 ? 19.650 -4.856 -25.652 1.00 92.25 161 VAL A N 1
ATOM 1192 C CA . VAL A 1 161 ? 19.090 -4.916 -27.017 1.00 92.25 161 VAL A CA 1
ATOM 1193 C C . VAL A 1 161 ? 19.585 -3.754 -27.883 1.00 92.25 161 VAL A C 1
ATOM 1195 O O . VAL A 1 161 ? 19.891 -3.936 -29.060 1.00 92.25 161 VAL A O 1
ATOM 1198 N N . ALA A 1 162 ? 19.681 -2.549 -27.320 1.00 93.81 162 ALA A N 1
ATOM 1199 C CA . ALA A 1 162 ? 20.129 -1.371 -28.052 1.00 93.81 162 ALA A CA 1
ATOM 1200 C C . ALA A 1 162 ? 21.651 -1.330 -28.297 1.00 93.81 162 ALA A C 1
ATOM 1202 O O . ALA A 1 162 ? 22.103 -0.667 -29.232 1.00 93.81 162 ALA A O 1
ATOM 1203 N N . VAL A 1 163 ? 22.462 -1.981 -27.466 1.00 94.75 163 VAL A N 1
ATOM 1204 C CA . VAL A 1 163 ? 23.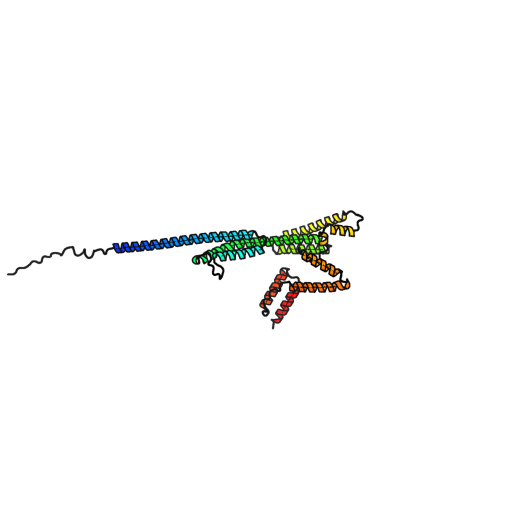919 -2.031 -27.653 1.00 94.75 163 VAL A CA 1
ATOM 1205 C C . VAL A 1 163 ? 24.288 -2.996 -28.779 1.00 94.75 163 VAL A C 1
ATOM 1207 O O . VAL A 1 163 ? 25.168 -2.677 -29.580 1.00 94.75 163 VAL A O 1
ATOM 1210 N N . GLU A 1 164 ? 23.595 -4.129 -28.865 1.00 90.50 164 GLU A N 1
ATOM 1211 C CA . GLU A 1 164 ? 23.905 -5.220 -29.800 1.00 90.50 164 GLU A CA 1
ATOM 1212 C C . GLU A 1 164 ? 23.107 -5.143 -31.105 1.00 90.50 164 GLU A C 1
ATOM 1214 O O . GLU A 1 164 ? 23.562 -5.613 -32.148 1.00 90.50 164 GLU A O 1
ATOM 1219 N N . GLY A 1 165 ? 21.921 -4.540 -31.052 1.00 88.31 165 GLY A N 1
ATOM 1220 C CA . GLY A 1 165 ? 21.002 -4.457 -32.176 1.00 88.31 165 GLY A CA 1
ATOM 1221 C C . GLY A 1 165 ? 21.391 -3.446 -33.259 1.00 88.31 165 GLY A C 1
ATOM 1222 O O . GLY A 1 165 ? 22.198 -2.529 -33.074 1.00 88.31 165 GLY A O 1
ATOM 1223 N N . ASP A 1 166 ? 20.742 -3.597 -34.411 1.00 92.06 166 ASP A N 1
ATOM 1224 C CA . ASP A 1 166 ? 20.824 -2.661 -35.528 1.00 92.06 166 ASP A CA 1
ATOM 1225 C C . ASP A 1 166 ? 20.092 -1.330 -35.242 1.00 92.06 166 ASP A C 1
ATOM 1227 O O . ASP A 1 166 ? 19.574 -1.065 -34.154 1.00 92.06 166 ASP A O 1
ATOM 1231 N N . ASP A 1 167 ? 20.064 -0.432 -36.226 1.00 91.44 167 ASP A N 1
ATOM 1232 C CA . ASP A 1 167 ? 19.415 0.880 -36.104 1.00 91.44 167 ASP A CA 1
ATOM 1233 C C . ASP A 1 167 ? 17.925 0.771 -35.752 1.00 91.44 167 ASP A C 1
ATOM 1235 O O . ASP A 1 167 ? 17.403 1.603 -35.001 1.00 91.44 167 ASP A O 1
ATOM 1239 N N . TYR A 1 168 ? 17.254 -0.270 -36.246 1.00 90.94 168 TYR A N 1
ATOM 1240 C CA . TYR A 1 168 ? 15.847 -0.520 -35.974 1.00 90.94 168 TYR A CA 1
ATOM 1241 C C . TYR A 1 168 ? 15.626 -0.985 -34.530 1.00 90.94 168 TYR A C 1
ATOM 1243 O O . TYR A 1 168 ? 14.818 -0.384 -33.814 1.00 90.94 168 TYR A O 1
ATOM 1251 N N . ALA A 1 169 ? 16.380 -1.982 -34.064 1.00 90.25 169 ALA A N 1
ATOM 1252 C CA . ALA A 1 169 ? 16.323 -2.474 -32.688 1.00 90.25 169 ALA A CA 1
ATOM 1253 C C . ALA A 1 169 ? 16.602 -1.353 -31.675 1.00 90.25 169 ALA A C 1
ATOM 1255 O O . ALA A 1 169 ? 15.923 -1.241 -30.651 1.00 90.25 169 ALA A O 1
ATOM 1256 N N . ARG A 1 170 ? 17.529 -0.446 -32.002 1.00 93.94 170 ARG A N 1
ATOM 1257 C CA . ARG A 1 170 ? 17.841 0.737 -31.186 1.00 93.94 170 ARG A CA 1
ATOM 1258 C C . ARG A 1 170 ? 16.696 1.737 -31.112 1.00 93.94 170 ARG A C 1
ATOM 1260 O O . ARG A 1 170 ? 16.386 2.234 -30.024 1.00 93.94 170 ARG A O 1
ATOM 1267 N N . ALA A 1 171 ? 16.070 2.046 -32.246 1.00 92.44 171 ALA A N 1
ATOM 1268 C CA . ALA A 1 171 ? 14.916 2.939 -32.284 1.00 92.44 171 ALA A CA 1
ATOM 1269 C C . ALA A 1 171 ? 13.733 2.345 -31.503 1.00 92.44 171 ALA A C 1
ATOM 1271 O O . ALA A 1 171 ? 13.091 3.049 -30.719 1.00 92.44 171 ALA A O 1
ATOM 1272 N N . TRP A 1 172 ? 13.497 1.040 -31.657 1.00 95.69 172 TRP A N 1
ATOM 1273 C CA . TRP A 1 172 ? 12.476 0.308 -30.914 1.00 95.69 172 TRP A CA 1
ATOM 1274 C C . TRP A 1 172 ? 12.735 0.332 -29.403 1.00 95.69 172 TRP A C 1
ATOM 1276 O O . TRP A 1 172 ? 11.856 0.747 -28.644 1.00 95.69 172 TRP A O 1
ATOM 1286 N N . ALA A 1 173 ? 13.945 -0.026 -28.963 1.00 93.62 173 ALA A N 1
ATOM 1287 C CA . ALA A 1 173 ? 14.315 -0.043 -27.549 1.00 93.62 173 ALA A CA 1
ATOM 1288 C C . ALA A 1 173 ? 14.187 1.350 -26.914 1.00 93.62 173 ALA A C 1
ATOM 1290 O O . ALA A 1 173 ? 13.603 1.494 -25.841 1.00 93.62 173 ALA A O 1
ATOM 1291 N N . SER A 1 174 ? 14.633 2.391 -27.626 1.00 96.25 174 SER A N 1
ATOM 1292 C CA . SER A 1 174 ? 14.483 3.784 -27.188 1.00 96.25 174 SER A CA 1
ATOM 1293 C C . SER A 1 174 ? 13.017 4.183 -27.038 1.00 96.25 174 SER A C 1
ATOM 1295 O O . SER A 1 174 ? 12.635 4.748 -26.017 1.00 96.25 174 SER A O 1
ATOM 1297 N N . SER A 1 175 ? 12.176 3.853 -28.024 1.00 95.69 175 SER A N 1
ATOM 1298 C CA . SER A 1 175 ? 10.740 4.140 -27.963 1.00 95.69 175 SER A CA 1
ATOM 1299 C C . SER A 1 175 ? 10.068 3.412 -26.797 1.00 95.69 175 SER A C 1
ATOM 1301 O O . SER A 1 175 ? 9.240 3.994 -26.095 1.00 95.69 175 SER A O 1
ATOM 1303 N N . ARG A 1 176 ? 10.446 2.154 -26.547 1.00 95.50 176 ARG A N 1
ATOM 1304 C CA . ARG A 1 176 ? 9.876 1.356 -25.460 1.00 95.50 176 ARG A CA 1
ATOM 1305 C C . ARG A 1 176 ? 10.291 1.862 -24.079 1.00 95.50 176 ARG A C 1
ATOM 1307 O O . ARG A 1 176 ? 9.456 1.900 -23.169 1.00 95.50 176 ARG A O 1
ATOM 1314 N N . PHE A 1 177 ? 11.545 2.283 -23.931 1.00 96.69 177 PHE A N 1
ATOM 1315 C CA . PHE A 1 177 ? 12.019 2.918 -22.706 1.00 96.69 177 PHE A CA 1
ATOM 1316 C C . PHE A 1 177 ? 11.304 4.253 -22.476 1.00 96.69 177 PHE A C 1
ATOM 1318 O O . PHE A 1 177 ? 10.774 4.487 -21.389 1.00 96.69 177 PHE A O 1
ATOM 1325 N N . ASP A 1 178 ? 11.186 5.081 -23.519 1.00 97.25 178 ASP A N 1
ATOM 1326 C CA . ASP A 1 178 ? 10.498 6.369 -23.445 1.00 97.25 178 ASP A CA 1
ATOM 1327 C C . ASP A 1 178 ? 9.041 6.212 -22.992 1.00 97.25 178 ASP A C 1
ATOM 1329 O O . ASP A 1 178 ? 8.628 6.913 -22.070 1.00 97.25 178 ASP A O 1
ATOM 1333 N N . GLN A 1 179 ? 8.300 5.256 -23.567 1.00 96.50 179 GLN A N 1
ATOM 1334 C CA . GLN A 1 179 ? 6.929 4.921 -23.153 1.00 96.50 179 GLN A CA 1
ATOM 1335 C C . GLN A 1 179 ? 6.847 4.512 -21.678 1.00 96.50 179 GLN A C 1
ATOM 1337 O O . GLN A 1 179 ? 5.901 4.878 -20.982 1.00 96.50 179 GLN A O 1
ATOM 1342 N N . SER A 1 180 ? 7.827 3.747 -21.192 1.00 94.44 180 SER A N 1
ATOM 1343 C CA . SER A 1 180 ? 7.851 3.283 -19.801 1.00 94.44 180 SER A CA 1
ATOM 1344 C C . SER A 1 180 ? 8.082 4.446 -18.833 1.00 94.44 180 SER A C 1
ATOM 1346 O O . SER A 1 180 ? 7.415 4.537 -17.802 1.00 94.44 180 SER A O 1
ATOM 1348 N N . VAL A 1 181 ? 8.972 5.377 -19.191 1.00 96.31 181 VAL A N 1
ATOM 1349 C CA . VAL A 1 181 ? 9.211 6.607 -18.425 1.00 96.31 181 VAL A CA 1
ATOM 1350 C C . VAL A 1 181 ? 8.010 7.555 -18.498 1.00 96.31 181 VAL A C 1
ATOM 1352 O O . VAL A 1 181 ? 7.623 8.112 -17.473 1.00 96.31 181 VAL A O 1
ATOM 1355 N N . ASP A 1 182 ? 7.384 7.713 -19.666 1.00 95.88 182 ASP A N 1
ATOM 1356 C CA . ASP A 1 182 ? 6.178 8.539 -19.823 1.00 95.88 182 ASP A CA 1
ATOM 1357 C C . ASP A 1 182 ? 5.017 8.015 -18.983 1.00 95.88 182 ASP A C 1
ATOM 1359 O O . ASP A 1 182 ? 4.326 8.805 -18.345 1.00 95.88 182 ASP A O 1
ATOM 1363 N N . GLY A 1 183 ? 4.863 6.692 -18.882 1.00 92.50 183 GLY A N 1
ATOM 1364 C CA . GLY A 1 183 ? 3.896 6.086 -17.970 1.00 92.50 183 GLY A CA 1
ATOM 1365 C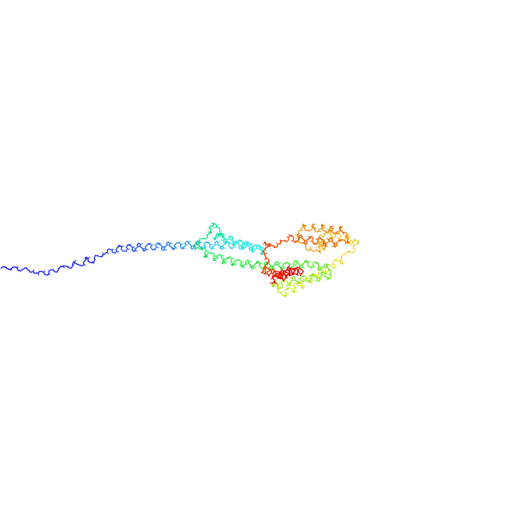 C . GLY A 1 183 ? 4.132 6.471 -16.503 1.00 92.50 183 GLY A C 1
ATOM 1366 O O . GLY A 1 183 ? 3.172 6.690 -15.768 1.00 92.50 183 GLY A O 1
ATOM 1367 N N . LEU A 1 184 ? 5.388 6.612 -16.053 1.00 92.62 184 LEU A N 1
ATOM 1368 C CA . LEU A 1 184 ? 5.687 7.091 -14.693 1.00 92.62 184 LEU A CA 1
ATOM 1369 C C . LEU A 1 184 ? 5.382 8.583 -14.513 1.00 92.62 184 LEU A C 1
ATOM 1371 O O . LEU A 1 184 ? 4.944 8.981 -13.432 1.00 92.62 184 LEU A O 1
ATOM 1375 N N . VAL A 1 185 ? 5.596 9.398 -15.549 1.00 94.06 185 VAL A N 1
ATOM 1376 C CA . VAL A 1 185 ? 5.252 10.830 -15.532 1.00 94.06 185 VAL A CA 1
ATOM 1377 C C . VAL A 1 185 ? 3.735 11.018 -15.498 1.00 94.06 185 VAL A C 1
ATOM 1379 O O . VAL A 1 185 ? 3.232 11.792 -14.689 1.00 94.06 185 VAL A O 1
ATOM 1382 N N . GLU A 1 186 ? 2.992 10.271 -16.315 1.00 94.44 186 GLU A N 1
ATOM 1383 C CA . GLU A 1 186 ? 1.525 10.315 -16.353 1.00 94.44 186 GLU A CA 1
ATOM 1384 C C . GLU A 1 186 ? 0.903 9.897 -15.013 1.00 94.44 186 GLU A C 1
ATOM 1386 O O . GLU A 1 186 ? -0.058 10.510 -14.549 1.00 94.44 186 GLU A O 1
ATOM 1391 N N . LEU A 1 187 ? 1.489 8.900 -14.344 1.00 88.75 187 LEU A N 1
ATOM 1392 C CA . LEU A 1 187 ? 1.079 8.479 -13.001 1.00 88.75 187 LEU A CA 1
ATOM 1393 C C . LEU A 1 187 ? 1.490 9.466 -11.891 1.00 88.75 187 LEU A C 1
ATOM 1395 O O . LEU A 1 187 ? 1.172 9.225 -10.726 1.00 88.75 187 LEU A O 1
ATOM 1399 N N . GLY A 1 188 ? 2.210 10.544 -12.218 1.00 91.50 188 GLY A N 1
ATOM 1400 C CA . GLY A 1 188 ? 2.719 11.520 -11.252 1.00 91.50 188 GLY A CA 1
ATOM 1401 C C . GLY A 1 188 ? 3.836 10.984 -10.352 1.00 91.50 188 GLY A C 1
ATOM 1402 O O . GLY A 1 188 ? 4.149 11.601 -9.337 1.00 91.50 188 GLY A O 1
ATOM 1403 N N . LEU A 1 189 ? 4.433 9.839 -10.699 1.00 91.75 189 LEU A N 1
ATOM 1404 C CA . LEU A 1 189 ? 5.558 9.257 -9.961 1.00 91.75 189 LEU A CA 1
ATOM 1405 C C . LEU A 1 189 ? 6.874 9.955 -10.308 1.00 91.75 189 LEU A C 1
ATOM 1407 O O . LEU A 1 189 ? 7.744 10.076 -9.449 1.00 91.75 189 LEU A O 1
ATOM 1411 N N . TYR A 1 190 ? 7.003 10.436 -11.546 1.00 93.81 190 TYR A N 1
ATOM 1412 C CA . TYR A 1 190 ? 8.090 11.306 -11.987 1.00 93.81 190 TYR A CA 1
ATOM 1413 C C . TYR A 1 190 ? 7.578 12.704 -12.311 1.00 93.81 190 TYR A C 1
ATOM 1415 O O . TYR A 1 190 ? 6.555 12.872 -12.971 1.00 93.81 190 TYR A O 1
ATOM 1423 N N . ALA A 1 191 ? 8.355 13.714 -11.916 1.00 95.25 191 ALA A N 1
ATOM 1424 C CA . ALA A 1 191 ? 8.217 15.040 -12.498 1.00 95.25 191 ALA A CA 1
ATOM 1425 C C . ALA A 1 191 ? 8.621 14.994 -13.989 1.00 95.25 191 ALA A C 1
ATOM 1427 O O . ALA A 1 191 ? 9.525 14.224 -14.343 1.00 95.25 191 ALA A O 1
ATOM 1428 N N . PRO A 1 192 ? 8.009 15.807 -14.870 1.00 96.25 192 PRO A N 1
ATOM 1429 C CA . PRO A 1 192 ? 8.346 15.829 -16.296 1.00 96.25 192 PRO A CA 1
ATOM 1430 C C . PRO A 1 192 ? 9.844 16.029 -16.569 1.00 96.25 192 PRO A C 1
ATOM 1432 O O . PRO A 1 192 ? 10.406 15.407 -17.473 1.00 96.25 192 PRO A O 1
ATOM 1435 N N . GLU A 1 193 ? 10.516 16.845 -15.758 1.00 96.75 193 GLU A N 1
ATOM 1436 C CA . GLU A 1 193 ? 11.947 17.134 -15.865 1.00 96.75 193 GLU A CA 1
ATOM 1437 C C . GLU A 1 193 ? 12.795 15.902 -15.535 1.00 96.75 193 GLU A C 1
ATOM 1439 O O . GLU A 1 193 ? 13.747 15.600 -16.258 1.00 96.75 193 GLU A O 1
ATOM 1444 N N . VAL A 1 194 ? 12.406 15.159 -14.493 1.00 95.75 194 VAL A N 1
ATOM 1445 C CA . VAL A 1 194 ? 13.051 13.902 -14.082 1.00 95.75 194 VAL A CA 1
ATOM 1446 C C . VAL A 1 194 ? 12.863 12.837 -15.160 1.00 95.75 194 VAL A C 1
ATOM 1448 O O . VAL A 1 194 ? 13.818 12.153 -15.523 1.00 95.75 194 VAL A O 1
ATOM 1451 N N . GLY A 1 195 ? 11.663 12.735 -15.739 1.00 96.06 195 GLY A N 1
ATOM 1452 C CA . GLY A 1 195 ? 11.405 11.838 -16.866 1.00 96.06 195 GLY A CA 1
ATOM 1453 C C . GLY A 1 195 ? 12.266 12.177 -18.087 1.00 96.06 195 GLY A C 1
ATOM 1454 O O . GLY A 1 195 ? 12.895 11.298 -18.677 1.00 96.06 195 GLY A O 1
ATOM 1455 N N . ALA A 1 196 ? 12.368 13.459 -18.446 1.00 97.44 196 ALA A N 1
ATOM 1456 C CA . ALA A 1 196 ? 13.224 13.906 -19.545 1.00 97.44 196 ALA A CA 1
ATOM 1457 C C . ALA A 1 196 ? 14.715 13.631 -19.279 1.00 97.44 196 ALA A C 1
ATOM 1459 O O . ALA A 1 196 ? 15.447 13.245 -20.195 1.00 97.44 196 ALA A O 1
ATOM 1460 N N . GLU A 1 197 ? 15.173 13.815 -18.041 1.00 97.12 197 GLU A N 1
ATOM 1461 C CA . GLU A 1 197 ? 16.539 13.498 -17.631 1.00 97.12 197 GLU A CA 1
ATOM 1462 C C . GLU A 1 197 ? 16.827 11.995 -17.705 1.00 97.12 197 GLU A C 1
ATOM 1464 O O . GLU A 1 197 ? 17.829 11.611 -18.309 1.00 97.12 197 GLU A O 1
ATOM 1469 N N . ALA A 1 198 ? 15.930 11.147 -17.196 1.00 95.38 198 ALA A N 1
ATOM 1470 C CA . ALA A 1 198 ? 16.063 9.692 -17.262 1.00 95.38 198 ALA A CA 1
ATOM 1471 C C . ALA A 1 198 ? 16.216 9.197 -18.710 1.00 95.38 198 ALA A C 1
ATOM 1473 O O . ALA A 1 198 ? 17.135 8.435 -19.011 1.00 95.38 198 ALA A O 1
ATOM 1474 N N . LYS A 1 199 ? 15.387 9.702 -19.635 1.00 97.94 199 LYS A N 1
ATOM 1475 C CA . LYS A 1 199 ? 15.485 9.392 -21.074 1.00 97.94 199 LYS A CA 1
ATOM 1476 C C . LYS A 1 199 ? 16.821 9.824 -21.680 1.00 97.94 199 LYS A C 1
ATOM 1478 O O . LYS A 1 199 ? 17.409 9.089 -22.472 1.00 97.94 199 LYS A O 1
ATOM 1483 N N . ARG A 1 200 ? 17.321 11.016 -21.331 1.00 98.00 200 ARG A N 1
ATOM 1484 C CA . ARG A 1 200 ? 18.631 11.498 -21.811 1.00 98.00 200 ARG A CA 1
ATOM 1485 C C . ARG A 1 200 ? 19.782 10.650 -21.277 1.00 98.00 200 ARG A C 1
ATOM 1487 O O . ARG A 1 200 ? 20.654 10.285 -22.061 1.00 98.00 200 ARG A O 1
ATOM 1494 N N . ASN A 1 201 ? 19.769 10.344 -19.981 1.00 96.62 201 ASN A N 1
ATOM 1495 C CA . ASN A 1 201 ? 20.804 9.543 -19.334 1.00 96.62 201 ASN A CA 1
ATOM 1496 C C . ASN A 1 201 ? 20.851 8.140 -19.939 1.00 96.62 201 ASN A C 1
ATOM 1498 O O . ASN A 1 201 ? 21.902 7.741 -20.422 1.00 96.62 201 ASN A O 1
ATOM 1502 N N . TRP A 1 202 ? 19.708 7.465 -20.071 1.00 97.44 202 TRP A N 1
ATOM 1503 C CA . TRP A 1 202 ? 19.658 6.136 -20.680 1.00 97.44 202 TRP A CA 1
ATOM 1504 C C . TRP A 1 202 ? 20.227 6.114 -22.110 1.00 97.44 202 TRP A C 1
ATOM 1506 O O . TRP A 1 202 ? 21.067 5.278 -22.433 1.00 97.44 202 TRP A O 1
ATOM 1516 N N . ARG A 1 203 ? 19.866 7.084 -22.968 1.00 97.38 203 ARG A N 1
ATOM 1517 C CA . ARG A 1 203 ? 20.421 7.168 -24.338 1.00 97.38 203 ARG A CA 1
ATOM 1518 C C . ARG A 1 203 ? 21.931 7.413 -24.350 1.00 97.38 203 ARG A C 1
ATOM 1520 O O . ARG A 1 203 ? 22.628 6.898 -25.230 1.00 97.38 203 ARG A O 1
ATOM 1527 N N . ARG A 1 204 ? 22.437 8.218 -23.410 1.00 97.50 204 ARG A N 1
ATOM 1528 C CA . ARG A 1 204 ? 23.877 8.444 -23.234 1.00 97.50 204 ARG A CA 1
ATOM 1529 C C . ARG A 1 204 ? 24.570 7.144 -22.838 1.00 97.50 204 ARG A C 1
ATOM 1531 O O . ARG A 1 204 ? 25.564 6.804 -23.473 1.00 97.50 204 ARG A O 1
ATOM 1538 N N . ASP A 1 205 ? 24.016 6.425 -21.870 1.00 96.06 205 ASP A N 1
ATOM 1539 C CA . ASP A 1 205 ? 24.587 5.192 -21.333 1.00 96.06 205 ASP A CA 1
ATOM 1540 C C . ASP A 1 205 ? 24.625 4.095 -22.416 1.00 96.06 205 ASP A C 1
ATOM 1542 O O . ASP A 1 205 ? 25.673 3.496 -22.648 1.00 96.06 205 ASP A O 1
ATOM 1546 N N . VAL A 1 206 ? 23.551 3.932 -23.202 1.00 96.56 206 VAL A N 1
ATOM 1547 C CA . VAL A 1 206 ? 23.526 3.049 -24.390 1.00 96.56 206 VAL A CA 1
ATOM 1548 C C . VAL A 1 206 ? 24.594 3.447 -25.417 1.00 96.56 206 VAL A C 1
ATOM 1550 O O . VAL A 1 206 ? 25.317 2.603 -25.950 1.00 96.56 206 VAL A O 1
ATOM 1553 N N . SER A 1 207 ? 24.727 4.745 -25.703 1.00 95.12 207 SER A N 1
ATOM 1554 C CA . SER A 1 207 ? 25.716 5.249 -26.669 1.00 95.12 207 SER A CA 1
ATOM 1555 C C . SER A 1 207 ? 27.159 5.075 -26.186 1.00 95.12 207 SER A C 1
ATOM 1557 O O . SER A 1 207 ? 28.085 4.981 -26.996 1.00 95.12 207 SER A O 1
ATOM 1559 N N . GLU A 1 208 ? 27.384 5.099 -24.876 1.00 94.06 208 GLU A N 1
ATOM 1560 C CA . GLU A 1 208 ? 28.680 4.842 -24.256 1.00 94.06 208 GLU A CA 1
ATOM 1561 C C . GLU A 1 208 ? 29.019 3.352 -24.263 1.00 94.06 208 GLU A C 1
ATOM 1563 O O . GLU A 1 208 ? 30.085 2.989 -24.763 1.00 94.06 208 GLU A O 1
ATOM 1568 N N . ALA A 1 209 ? 28.091 2.494 -23.836 1.00 93.12 209 ALA A N 1
ATOM 1569 C CA . ALA A 1 209 ? 28.250 1.042 -23.869 1.00 93.12 209 ALA A CA 1
ATOM 1570 C C . ALA A 1 209 ? 28.549 0.532 -25.288 1.00 93.12 209 ALA A C 1
ATOM 1572 O O . ALA A 1 209 ? 29.464 -0.265 -25.491 1.00 93.12 209 ALA A O 1
ATOM 1573 N N . ARG A 1 210 ? 27.874 1.076 -26.309 1.00 93.75 210 ARG A N 1
ATOM 1574 C CA . ARG A 1 210 ? 28.161 0.730 -27.708 1.00 93.75 210 ARG A CA 1
ATOM 1575 C C . ARG A 1 210 ? 29.569 1.135 -28.146 1.00 93.75 210 ARG A C 1
ATOM 1577 O O . ARG A 1 210 ? 30.243 0.372 -28.834 1.00 93.75 210 ARG A O 1
ATOM 1584 N N . ARG A 1 211 ? 30.029 2.333 -27.769 1.00 92.38 211 ARG A N 1
ATOM 1585 C CA . ARG A 1 211 ? 31.402 2.775 -28.072 1.00 92.38 211 ARG A CA 1
ATOM 1586 C C . ARG A 1 211 ? 32.424 1.848 -27.423 1.00 92.38 211 ARG A C 1
ATOM 1588 O O . ARG A 1 211 ? 33.391 1.477 -28.079 1.00 92.38 211 ARG A O 1
ATOM 1595 N N . GLN A 1 212 ? 32.186 1.444 -26.178 1.00 92.06 212 GLN A N 1
ATOM 1596 C CA . GLN A 1 212 ? 33.036 0.481 -25.480 1.00 92.06 212 GLN A CA 1
ATOM 1597 C C . GLN A 1 212 ? 33.045 -0.882 -26.187 1.00 92.06 212 GLN A C 1
ATOM 1599 O O . GLN A 1 212 ? 34.123 -1.414 -26.440 1.00 92.06 212 GLN A O 1
ATOM 1604 N N . SER A 1 213 ? 31.881 -1.396 -26.598 1.00 87.81 213 SER A N 1
ATOM 1605 C CA . SER A 1 213 ? 31.781 -2.648 -27.364 1.00 87.81 213 SER A CA 1
ATOM 1606 C C . SER A 1 213 ? 32.547 -2.578 -28.688 1.00 87.81 213 SER A C 1
ATOM 1608 O O . SER A 1 213 ? 33.267 -3.510 -29.032 1.00 87.81 213 SER A O 1
ATOM 1610 N N . ALA A 1 214 ? 32.452 -1.467 -29.424 1.00 85.62 214 ALA A N 1
ATOM 1611 C CA . ALA A 1 214 ? 33.181 -1.293 -30.681 1.00 85.62 214 ALA A CA 1
ATOM 1612 C C . ALA A 1 214 ? 34.706 -1.270 -30.475 1.00 85.62 214 ALA A C 1
ATOM 1614 O O . ALA A 1 214 ? 35.441 -1.870 -31.256 1.00 85.62 214 ALA A O 1
ATOM 1615 N N . VAL A 1 215 ? 35.184 -0.619 -29.407 1.00 90.06 215 VAL A N 1
ATOM 1616 C CA . VAL A 1 215 ? 36.610 -0.621 -29.040 1.00 90.06 215 VAL A CA 1
ATOM 1617 C C . VAL A 1 215 ? 37.079 -2.027 -28.670 1.00 90.06 215 VAL A C 1
ATOM 1619 O O . VAL A 1 215 ? 38.151 -2.431 -29.105 1.00 90.06 215 VAL A O 1
ATOM 1622 N N . GLN A 1 216 ? 36.283 -2.789 -27.916 1.00 86.44 216 GLN A N 1
ATOM 1623 C CA . GLN A 1 216 ? 36.617 -4.171 -27.558 1.00 86.44 216 GLN A CA 1
ATOM 1624 C C . GLN A 1 216 ? 36.692 -5.085 -28.786 1.00 86.44 216 GLN A C 1
ATOM 1626 O O . GLN A 1 216 ? 37.625 -5.874 -28.890 1.00 86.44 216 GLN A O 1
ATOM 1631 N N . MET A 1 217 ? 35.768 -4.944 -29.742 1.00 81.56 217 MET A N 1
ATOM 1632 C CA . MET A 1 217 ? 35.805 -5.713 -30.993 1.00 81.56 217 MET A CA 1
ATOM 1633 C C . MET A 1 217 ? 36.998 -5.331 -31.876 1.00 81.56 217 MET A C 1
ATOM 1635 O O . MET A 1 217 ? 37.594 -6.204 -32.492 1.00 81.56 217 MET A O 1
ATOM 1639 N N . ALA A 1 218 ? 37.377 -4.051 -31.912 1.00 82.56 218 ALA A N 1
ATOM 1640 C CA . ALA A 1 218 ? 38.549 -3.590 -32.658 1.00 82.56 218 ALA A CA 1
ATOM 1641 C C . ALA A 1 218 ? 39.887 -3.967 -31.992 1.00 82.56 218 ALA A C 1
ATOM 1643 O O . ALA A 1 218 ? 40.913 -4.010 -32.663 1.00 82.56 218 ALA A O 1
ATOM 1644 N N . ALA A 1 219 ? 39.886 -4.203 -30.677 1.00 79.25 219 ALA A N 1
ATOM 1645 C CA . ALA A 1 219 ? 41.055 -4.621 -29.905 1.00 79.25 219 ALA A CA 1
ATOM 1646 C C . ALA A 1 219 ? 41.203 -6.149 -29.797 1.00 79.25 219 ALA A C 1
ATOM 1648 O O . ALA A 1 219 ? 42.198 -6.615 -29.236 1.00 79.25 219 ALA A O 1
ATOM 1649 N N . ALA A 1 220 ? 40.236 -6.925 -30.300 1.00 70.25 220 ALA A N 1
ATOM 1650 C CA . ALA A 1 220 ? 40.368 -8.371 -30.391 1.00 70.25 220 ALA A CA 1
ATOM 1651 C C . ALA A 1 220 ? 41.548 -8.689 -31.332 1.00 70.25 220 ALA A C 1
ATOM 1653 O O . ALA A 1 220 ? 41.557 -8.193 -32.460 1.00 70.25 220 ALA A O 1
ATOM 1654 N N . PRO A 1 221 ? 42.574 -9.434 -30.876 1.00 61.50 221 PRO A N 1
ATOM 1655 C CA . PRO A 1 221 ? 43.717 -9.755 -31.718 1.00 61.50 221 PRO A CA 1
ATOM 1656 C C . PRO A 1 221 ? 43.235 -10.500 -32.966 1.00 61.50 221 PRO A C 1
ATOM 1658 O O . PRO A 1 221 ? 42.395 -11.391 -32.853 1.00 61.50 221 PRO A O 1
ATOM 1661 N N . GLU A 1 222 ? 43.783 -10.152 -34.134 1.00 61.16 222 GLU A N 1
ATOM 1662 C CA . GLU A 1 222 ? 43.732 -10.977 -35.349 1.00 61.16 222 GLU A CA 1
ATOM 1663 C C . GLU A 1 222 ? 44.504 -12.282 -35.076 1.00 61.16 222 GLU A C 1
ATOM 1665 O O . GLU A 1 222 ? 45.639 -12.468 -35.509 1.00 61.16 222 GLU A O 1
ATOM 1670 N N . GLY A 1 223 ? 43.946 -13.149 -34.236 1.00 55.19 223 GLY A N 1
ATOM 1671 C CA . GLY A 1 223 ? 44.359 -14.537 -34.135 1.00 55.19 223 GLY A CA 1
ATOM 1672 C C . GLY A 1 223 ? 43.725 -15.296 -35.292 1.00 55.19 223 GLY A C 1
ATOM 1673 O O . GLY A 1 223 ? 42.546 -15.103 -35.565 1.00 55.19 223 GLY A O 1
ATOM 1674 N N . ASP A 1 224 ? 44.506 -16.155 -35.941 1.00 54.00 224 ASP A N 1
ATOM 1675 C CA . ASP A 1 224 ? 44.131 -17.092 -37.019 1.00 54.00 224 ASP A CA 1
ATOM 1676 C C . ASP A 1 224 ? 43.031 -18.111 -36.621 1.00 54.00 224 ASP A C 1
ATOM 1678 O O . ASP A 1 224 ? 42.802 -19.095 -37.324 1.00 54.00 224 ASP A O 1
ATOM 1682 N N . ASP A 1 225 ? 42.367 -17.906 -35.482 1.00 59.28 225 ASP A N 1
ATOM 1683 C CA . ASP A 1 225 ? 41.313 -18.769 -34.979 1.00 59.28 225 ASP A CA 1
ATOM 1684 C C . ASP A 1 225 ? 40.021 -18.443 -35.733 1.00 59.28 225 ASP A C 1
ATOM 1686 O O . ASP A 1 225 ? 39.539 -17.304 -35.736 1.00 59.28 225 ASP A O 1
ATOM 1690 N N . ASP A 1 226 ? 39.486 -19.459 -36.410 1.00 61.12 226 ASP A N 1
ATOM 1691 C CA . ASP A 1 226 ? 38.263 -19.387 -37.198 1.00 61.12 226 ASP A CA 1
ATOM 1692 C C . ASP A 1 226 ? 37.167 -18.675 -36.376 1.00 61.12 226 ASP A C 1
ATOM 1694 O O . ASP A 1 226 ? 36.925 -19.046 -35.220 1.00 61.12 226 ASP A O 1
ATOM 1698 N N . PRO A 1 227 ? 36.489 -17.635 -36.901 1.00 55.69 227 PRO A N 1
ATOM 1699 C CA . PRO A 1 227 ? 35.413 -16.955 -36.181 1.00 55.69 227 PRO A CA 1
ATOM 1700 C C . PRO A 1 227 ? 34.317 -17.914 -35.683 1.00 55.69 227 PRO A C 1
ATOM 1702 O O . PRO A 1 227 ? 33.615 -17.577 -34.726 1.00 55.69 227 PRO A O 1
ATOM 1705 N N . ALA A 1 228 ? 34.185 -19.102 -36.286 1.00 56.28 228 ALA A N 1
ATOM 1706 C CA . ALA A 1 228 ? 33.347 -20.186 -35.779 1.00 56.28 228 ALA A CA 1
ATOM 1707 C C . ALA A 1 228 ? 33.863 -20.778 -34.448 1.00 56.28 228 ALA A C 1
ATOM 1709 O O . ALA A 1 228 ? 33.087 -20.894 -33.498 1.00 56.28 228 ALA A O 1
ATOM 1710 N N . ASP A 1 229 ? 35.164 -21.052 -34.337 1.00 58.84 229 ASP A N 1
ATOM 1711 C CA . ASP A 1 229 ? 35.803 -21.603 -33.133 1.00 58.84 229 ASP A CA 1
ATOM 1712 C C . ASP A 1 229 ? 35.826 -20.575 -31.990 1.00 58.84 229 ASP A C 1
ATOM 1714 O O . ASP A 1 229 ? 35.589 -20.908 -30.825 1.00 58.84 229 ASP A O 1
ATOM 1718 N N . ALA A 1 230 ? 36.026 -19.293 -32.314 1.00 58.00 230 ALA A N 1
ATOM 1719 C CA . ALA A 1 230 ? 35.944 -18.203 -31.341 1.00 58.00 230 ALA A CA 1
ATOM 1720 C C . ALA A 1 230 ? 34.514 -18.014 -30.801 1.00 58.00 230 ALA A C 1
ATOM 1722 O O . ALA A 1 230 ? 34.331 -17.708 -29.619 1.00 58.00 230 ALA A O 1
ATOM 1723 N N . LEU A 1 231 ? 33.490 -18.208 -31.642 1.00 49.44 231 LEU A N 1
ATOM 1724 C CA . LEU A 1 231 ? 32.088 -18.159 -31.229 1.00 49.44 231 LEU A CA 1
ATOM 1725 C C . LEU A 1 231 ? 31.714 -19.375 -30.368 1.00 49.44 231 LEU A C 1
ATOM 1727 O O . LEU A 1 231 ? 31.090 -19.191 -29.322 1.00 49.44 231 LEU A O 1
ATOM 1731 N N . GLU A 1 232 ? 32.142 -20.585 -30.737 1.00 52.97 232 GLU A N 1
ATOM 1732 C CA . GLU A 1 232 ? 31.950 -21.794 -29.922 1.00 52.97 232 GLU A CA 1
ATOM 1733 C C . GLU A 1 232 ? 32.656 -21.689 -28.560 1.00 52.97 232 GLU A C 1
ATOM 1735 O O . GLU A 1 232 ? 32.042 -21.966 -27.527 1.00 52.97 232 GLU A O 1
ATOM 1740 N N . ALA A 1 233 ? 33.897 -21.196 -28.514 1.00 58.91 233 ALA A N 1
ATOM 1741 C CA . ALA A 1 233 ? 34.630 -20.970 -27.266 1.00 58.91 233 ALA A CA 1
ATOM 1742 C C . ALA A 1 233 ? 33.970 -19.900 -26.377 1.00 58.91 233 ALA A C 1
ATOM 1744 O O . ALA A 1 233 ? 33.981 -20.008 -25.145 1.00 58.91 233 ALA A O 1
ATOM 1745 N N . ARG A 1 234 ? 33.352 -18.874 -26.976 1.00 52.44 234 ARG A N 1
ATOM 1746 C CA . ARG A 1 234 ? 32.623 -17.827 -26.243 1.00 52.44 234 ARG A CA 1
ATOM 1747 C C . ARG A 1 234 ? 31.280 -18.326 -25.711 1.00 52.44 234 ARG A C 1
ATOM 1749 O O . ARG A 1 234 ? 30.931 -18.007 -24.581 1.00 52.44 234 ARG A O 1
ATOM 1756 N N . ILE A 1 235 ? 30.577 -19.173 -26.463 1.00 53.72 235 ILE A N 1
ATOM 1757 C CA . ILE A 1 235 ? 29.360 -19.865 -26.002 1.00 53.72 235 ILE A CA 1
ATOM 1758 C C . ILE A 1 235 ? 29.689 -20.858 -24.877 1.00 53.72 235 ILE A C 1
ATOM 1760 O O . ILE A 1 235 ? 28.923 -20.986 -23.922 1.00 53.72 235 ILE A O 1
ATOM 1764 N N . ALA A 1 236 ? 30.841 -21.527 -24.952 1.00 57.22 236 ALA A N 1
ATOM 1765 C CA . ALA A 1 236 ? 31.301 -22.462 -23.928 1.00 57.22 236 ALA A CA 1
ATOM 1766 C C . ALA A 1 236 ? 31.788 -21.777 -22.635 1.00 57.22 236 ALA A C 1
ATOM 1768 O O . ALA A 1 236 ? 31.697 -22.373 -21.562 1.00 57.22 236 ALA A O 1
ATOM 1769 N N . SER A 1 237 ? 32.304 -20.545 -22.717 1.00 53.53 237 SER A N 1
ATOM 1770 C CA . SER A 1 237 ? 32.832 -19.797 -21.562 1.00 53.53 237 SER A CA 1
ATOM 1771 C C . SER A 1 237 ? 31.834 -18.825 -20.931 1.00 53.53 237 SER A C 1
ATOM 1773 O O . SER A 1 237 ? 31.974 -18.508 -19.748 1.00 53.53 237 SER A O 1
ATOM 1775 N N . ASP A 1 238 ? 30.817 -18.388 -21.675 1.00 46.38 238 ASP A N 1
ATOM 1776 C CA . ASP A 1 238 ? 29.793 -17.464 -21.202 1.00 46.38 238 ASP A CA 1
ATOM 1777 C C . ASP A 1 238 ? 28.376 -17.961 -21.571 1.00 46.38 238 ASP A C 1
ATOM 1779 O O . ASP A 1 238 ? 27.886 -17.711 -22.679 1.00 46.38 238 ASP A O 1
ATOM 1783 N N . PRO A 1 239 ? 27.654 -18.632 -20.648 1.00 46.44 239 PRO A N 1
ATOM 1784 C CA . PRO A 1 239 ? 26.295 -19.120 -20.900 1.00 46.44 239 PRO A CA 1
ATOM 1785 C C . PRO A 1 239 ? 25.279 -17.988 -21.146 1.00 46.44 239 PRO A C 1
ATOM 1787 O O . PRO A 1 239 ? 24.144 -18.253 -21.553 1.00 46.44 239 PRO A O 1
ATOM 1790 N N . THR A 1 240 ? 25.665 -16.724 -20.946 1.00 42.88 240 THR A N 1
ATOM 1791 C CA . THR A 1 240 ? 24.858 -15.547 -21.290 1.00 42.88 240 THR A CA 1
ATOM 1792 C C . THR A 1 240 ? 24.857 -15.253 -22.796 1.00 42.88 240 THR A C 1
ATOM 1794 O O . THR A 1 240 ? 23.897 -14.668 -23.292 1.00 42.88 240 THR A O 1
ATOM 1797 N N . ALA A 1 241 ? 25.833 -15.745 -23.568 1.00 40.34 241 ALA A N 1
ATOM 1798 C CA . ALA A 1 241 ? 25.837 -15.629 -25.031 1.00 40.34 241 ALA A CA 1
ATOM 1799 C C . ALA A 1 241 ? 24.672 -16.403 -25.690 1.00 40.34 241 ALA A C 1
ATOM 1801 O O . ALA A 1 241 ? 24.121 -15.976 -26.704 1.00 40.34 241 ALA A O 1
ATOM 1802 N N . LEU A 1 242 ? 24.203 -17.486 -25.059 1.00 40.56 242 LEU A N 1
ATOM 1803 C CA . LEU A 1 242 ? 22.990 -18.213 -25.462 1.00 40.56 242 LEU A CA 1
ATOM 1804 C C . LEU A 1 242 ? 21.687 -17.471 -25.119 1.00 40.56 242 LEU A C 1
ATOM 1806 O O . LEU A 1 242 ? 20.632 -17.816 -25.650 1.00 40.56 242 LEU A O 1
ATOM 1810 N N . ARG A 1 243 ? 21.723 -16.439 -24.263 1.00 42.28 243 ARG A N 1
ATOM 1811 C CA . ARG A 1 243 ? 20.552 -15.583 -23.994 1.00 42.28 243 ARG A CA 1
ATOM 1812 C C . ARG A 1 243 ? 20.238 -14.654 -25.174 1.00 42.28 243 ARG A C 1
ATOM 1814 O O . ARG A 1 243 ? 19.090 -14.249 -25.315 1.00 42.28 243 ARG A O 1
ATOM 1821 N N . LEU A 1 244 ? 21.212 -14.394 -26.048 1.00 37.38 244 LEU A N 1
ATOM 1822 C CA . LEU A 1 244 ? 21.108 -13.446 -27.162 1.00 37.38 244 LEU A CA 1
ATOM 1823 C C . LEU A 1 244 ? 20.489 -14.001 -28.444 1.00 37.38 244 LEU A C 1
ATOM 1825 O O . LEU A 1 244 ? 19.761 -13.292 -29.130 1.00 37.38 244 LEU A O 1
ATOM 1829 N N . VAL A 1 245 ? 20.661 -15.295 -28.714 1.00 35.97 245 VAL A N 1
ATOM 1830 C CA . VAL A 1 245 ? 19.899 -15.994 -29.771 1.00 35.97 245 VAL A CA 1
ATOM 1831 C C . VAL A 1 245 ? 18.461 -16.296 -29.306 1.00 35.97 245 VAL A C 1
ATOM 1833 O O . VAL A 1 245 ? 17.597 -16.691 -30.082 1.00 35.97 245 VAL A O 1
ATOM 1836 N N . ARG A 1 246 ? 18.165 -16.046 -28.025 1.00 38.03 246 ARG A N 1
ATOM 1837 C CA . ARG A 1 246 ? 16.890 -16.338 -27.364 1.00 38.03 246 ARG A CA 1
ATOM 1838 C C . ARG A 1 246 ? 15.982 -15.114 -27.231 1.00 38.03 246 ARG A C 1
ATOM 1840 O O . ARG A 1 246 ? 15.222 -15.010 -26.270 1.00 38.03 246 ARG A O 1
ATOM 1847 N N . ILE A 1 247 ? 16.050 -14.193 -28.188 1.00 37.16 247 ILE A N 1
ATOM 1848 C CA . ILE A 1 247 ? 15.145 -13.042 -28.273 1.00 37.16 247 ILE A CA 1
ATOM 1849 C C . ILE A 1 247 ? 14.117 -13.295 -29.381 1.00 37.16 247 ILE A C 1
ATOM 1851 O O . ILE A 1 247 ? 14.054 -12.595 -30.380 1.00 37.16 247 ILE A O 1
ATOM 1855 N N . GLU A 1 248 ? 13.260 -14.289 -29.158 1.00 35.19 248 GLU A N 1
ATOM 1856 C CA . GLU A 1 248 ? 11.855 -14.215 -29.558 1.00 35.19 248 GLU A CA 1
ATOM 1857 C C . GLU A 1 248 ? 11.004 -14.719 -28.385 1.00 35.19 248 GLU A C 1
ATOM 1859 O O . GLU A 1 248 ? 10.859 -15.914 -28.146 1.00 35.19 248 GLU A O 1
ATOM 1864 N N . GLY A 1 249 ? 10.447 -13.770 -27.627 1.00 32.97 249 GLY A N 1
ATOM 1865 C CA . GLY A 1 249 ? 9.392 -14.020 -26.646 1.00 32.97 249 GLY A CA 1
ATOM 1866 C C . GLY A 1 249 ? 9.853 -14.387 -25.231 1.00 32.97 249 GLY A C 1
ATOM 1867 O O . GLY A 1 249 ? 10.033 -15.551 -24.907 1.00 32.97 249 GLY A O 1
ATOM 1868 N N . PHE A 1 250 ? 9.921 -13.366 -24.371 1.00 35.91 250 PHE A N 1
ATOM 1869 C CA . PHE A 1 250 ? 9.622 -13.378 -22.928 1.00 35.91 250 PHE A CA 1
ATOM 1870 C C . PHE A 1 250 ? 9.597 -14.758 -22.230 1.00 35.91 250 PHE A C 1
ATOM 1872 O O . PHE A 1 250 ? 8.578 -15.454 -22.262 1.00 35.91 250 PHE A O 1
ATOM 1879 N N . VAL A 1 251 ? 10.665 -15.111 -21.504 1.00 35.62 251 VAL A N 1
ATOM 1880 C CA . VAL A 1 251 ? 10.648 -16.221 -20.534 1.00 35.62 251 VAL A CA 1
ATOM 1881 C C . VAL A 1 251 ? 11.174 -15.708 -19.184 1.00 35.62 251 VAL A C 1
ATOM 1883 O O . VAL A 1 251 ? 12.361 -15.407 -19.085 1.00 35.62 251 VAL A O 1
ATOM 1886 N N . PRO A 1 252 ? 10.327 -15.602 -18.140 1.00 37.41 252 PRO A N 1
ATOM 1887 C CA . PRO A 1 252 ? 10.791 -15.356 -16.779 1.00 37.41 252 PRO A CA 1
ATOM 1888 C C . PRO A 1 252 ? 11.448 -16.623 -16.206 1.00 37.41 252 PRO A C 1
ATOM 1890 O O . PRO A 1 252 ? 11.099 -17.726 -16.626 1.00 37.41 252 PRO A O 1
ATOM 1893 N N . ASP A 1 253 ? 12.365 -16.455 -15.246 1.00 37.31 253 ASP A N 1
ATOM 1894 C CA . ASP A 1 253 ? 13.163 -17.487 -14.551 1.00 37.31 253 ASP A CA 1
ATOM 1895 C C . ASP A 1 253 ? 12.366 -18.742 -14.134 1.00 37.31 253 ASP A C 1
ATOM 1897 O O . ASP A 1 253 ? 11.931 -18.906 -12.992 1.00 37.31 253 ASP A O 1
ATOM 1901 N N . ARG A 1 254 ? 12.181 -19.674 -15.073 1.00 36.97 254 ARG A N 1
ATOM 1902 C CA . ARG A 1 254 ? 11.683 -21.030 -14.828 1.00 36.97 254 ARG A CA 1
ATOM 1903 C C . ARG A 1 254 ? 12.491 -22.011 -15.681 1.00 36.97 254 ARG A C 1
ATOM 1905 O O . ARG A 1 254 ? 12.281 -22.057 -16.895 1.00 36.97 254 ARG A O 1
ATOM 1912 N N . PRO A 1 255 ? 13.384 -22.823 -15.088 1.00 41.53 255 PRO A N 1
ATOM 1913 C CA . PRO A 1 255 ? 14.207 -23.780 -15.836 1.00 41.53 255 PRO A CA 1
ATOM 1914 C C . PRO A 1 255 ? 13.377 -24.823 -16.614 1.00 41.53 255 PRO A C 1
ATOM 1916 O O . PRO A 1 255 ? 13.833 -25.352 -17.622 1.00 41.53 255 PRO A O 1
ATOM 1919 N N . GLU A 1 256 ? 12.120 -25.053 -16.228 1.00 40.03 256 GLU A N 1
ATOM 1920 C CA . GLU A 1 256 ? 11.174 -25.928 -16.939 1.00 40.03 256 GLU A CA 1
ATOM 1921 C C . GLU A 1 256 ? 10.654 -25.331 -18.266 1.00 40.03 256 GLU A C 1
ATOM 1923 O O . GLU A 1 256 ? 10.321 -26.057 -19.205 1.00 40.03 256 GLU A O 1
ATOM 1928 N N . ALA A 1 257 ? 10.611 -24.000 -18.394 1.00 41.19 257 ALA A N 1
ATOM 1929 C CA . ALA A 1 257 ? 10.218 -23.340 -19.642 1.00 41.19 257 ALA A CA 1
ATOM 1930 C C . ALA A 1 257 ? 11.350 -23.386 -20.685 1.00 41.19 257 ALA A C 1
ATOM 1932 O O . ALA A 1 257 ? 11.100 -23.506 -21.884 1.00 41.19 257 ALA A O 1
ATOM 1933 N N . VAL A 1 258 ? 12.599 -23.360 -20.210 1.00 41.31 258 VAL A N 1
ATOM 1934 C CA . VAL A 1 258 ? 13.830 -23.453 -21.009 1.00 41.31 258 VAL A CA 1
ATOM 1935 C C . VAL A 1 258 ? 13.949 -24.809 -21.715 1.00 41.31 258 VAL A C 1
ATOM 1937 O O . VAL A 1 258 ? 14.288 -24.833 -22.899 1.00 41.31 258 VAL A O 1
ATOM 1940 N N . SER A 1 259 ? 13.628 -25.920 -21.038 1.00 45.31 259 SER A N 1
ATOM 1941 C CA . SER A 1 259 ? 13.644 -27.265 -21.644 1.00 45.31 259 SER A CA 1
ATOM 1942 C C . SER A 1 259 ? 12.517 -27.458 -22.661 1.00 45.31 259 SER A C 1
ATOM 1944 O O . SER A 1 259 ? 12.729 -28.036 -23.725 1.00 45.31 259 SER A O 1
ATOM 1946 N N . THR A 1 260 ? 11.338 -26.899 -22.378 1.00 51.56 260 THR A N 1
ATOM 1947 C CA . THR A 1 260 ? 10.182 -26.950 -23.283 1.00 51.56 260 THR A CA 1
ATOM 1948 C C . THR A 1 260 ? 10.440 -26.171 -24.578 1.00 51.56 260 THR A C 1
ATOM 1950 O O . THR A 1 260 ? 10.025 -26.601 -25.650 1.00 51.56 260 THR A O 1
ATOM 1953 N N . PHE A 1 261 ? 11.143 -25.037 -24.501 1.00 43.91 261 PHE A N 1
ATOM 1954 C CA . PHE A 1 261 ? 11.479 -24.223 -25.673 1.00 43.91 261 PHE A CA 1
ATOM 1955 C C . PHE A 1 261 ? 12.586 -24.846 -26.535 1.00 43.91 261 PHE A C 1
ATOM 1957 O O . PHE A 1 261 ? 12.487 -24.807 -27.755 1.00 43.91 261 PHE A O 1
ATOM 1964 N N . SER A 1 262 ? 13.598 -25.469 -25.916 1.00 50.22 262 SER A N 1
ATOM 1965 C CA . SER A 1 262 ? 14.649 -26.196 -26.648 1.00 50.22 262 SER A CA 1
ATOM 1966 C C . SER A 1 262 ? 14.058 -27.328 -27.492 1.00 50.22 262 SER A C 1
ATOM 1968 O O . SER A 1 262 ? 14.322 -27.397 -28.684 1.00 50.22 262 SER A O 1
ATOM 1970 N N . GLY A 1 263 ? 13.156 -28.132 -26.916 1.00 66.19 263 GLY A N 1
ATOM 1971 C CA . GLY A 1 263 ? 12.494 -29.206 -27.664 1.00 66.19 263 GLY A CA 1
ATOM 1972 C C . GLY A 1 263 ? 11.618 -28.707 -28.820 1.00 66.19 263 GLY A C 1
ATOM 1973 O O . GLY A 1 263 ? 11.486 -29.391 -29.827 1.00 66.19 263 GLY A O 1
ATOM 1974 N N . LEU A 1 264 ? 11.044 -27.502 -28.722 1.00 62.34 264 LEU A N 1
ATOM 1975 C CA . LEU A 1 264 ? 10.269 -26.908 -29.820 1.00 62.34 264 LEU A CA 1
ATOM 1976 C C . LEU A 1 264 ? 11.146 -26.436 -30.983 1.00 62.34 264 LEU A C 1
ATOM 1978 O O . LEU A 1 264 ? 10.685 -26.467 -32.123 1.00 62.34 264 LEU A O 1
ATOM 1982 N N . LEU A 1 265 ? 12.374 -25.996 -30.705 1.00 59.31 265 LEU A N 1
ATOM 1983 C CA . LEU A 1 265 ? 13.338 -25.629 -31.740 1.00 59.31 265 LEU A CA 1
ATOM 1984 C C . LEU A 1 265 ? 13.870 -26.872 -32.455 1.00 59.31 265 LEU A C 1
ATOM 1986 O O . LEU A 1 265 ? 13.860 -26.894 -33.682 1.00 59.31 265 LEU A O 1
ATOM 1990 N N . ASP A 1 266 ? 14.197 -27.930 -31.711 1.00 75.75 266 ASP A N 1
ATOM 1991 C CA . ASP A 1 266 ? 14.613 -29.213 -32.292 1.00 75.75 266 ASP A CA 1
ATOM 1992 C C . ASP A 1 266 ? 13.508 -29.798 -33.195 1.00 75.75 266 ASP A C 1
ATOM 1994 O O . ASP A 1 266 ? 13.763 -30.282 -34.301 1.00 75.75 266 ASP A O 1
ATOM 1998 N N . GLU A 1 267 ? 12.244 -29.699 -32.762 1.00 73.56 267 GLU A N 1
ATOM 1999 C CA . GLU A 1 267 ? 11.089 -30.094 -33.573 1.00 73.56 267 GLU A CA 1
ATOM 2000 C C . GLU A 1 267 ? 10.920 -29.220 -34.828 1.00 73.56 267 GLU A C 1
ATOM 2002 O O . GLU A 1 267 ? 10.542 -29.745 -35.873 1.00 73.56 267 GLU A O 1
ATOM 2007 N N . LEU A 1 268 ? 11.188 -27.911 -34.753 1.00 73.38 268 LEU A N 1
ATOM 2008 C CA . LEU A 1 268 ? 11.079 -26.986 -35.889 1.00 73.38 268 LEU A CA 1
ATOM 2009 C C . LEU A 1 268 ? 12.196 -27.201 -36.919 1.00 73.38 268 LEU A C 1
ATOM 2011 O O . LEU A 1 268 ? 11.948 -27.129 -38.125 1.00 73.38 268 LEU A O 1
ATOM 2015 N N . GLU A 1 269 ? 13.421 -27.468 -36.468 1.00 81.75 269 GLU A N 1
ATOM 2016 C CA . GLU A 1 269 ? 14.557 -27.735 -37.352 1.00 81.75 269 GLU A CA 1
ATOM 2017 C C . GLU A 1 269 ? 14.367 -29.026 -38.153 1.00 81.75 269 GLU A C 1
ATOM 2019 O O . GLU A 1 269 ? 14.710 -29.059 -39.340 1.00 81.75 269 GLU A O 1
ATOM 2024 N N . ALA A 1 270 ? 13.728 -30.033 -37.549 1.00 84.62 270 ALA A N 1
ATOM 2025 C CA . ALA A 1 270 ? 13.359 -31.289 -38.199 1.00 84.62 270 ALA A CA 1
ATOM 2026 C C . ALA A 1 270 ? 12.254 -31.145 -39.269 1.00 84.62 270 ALA A C 1
ATOM 2028 O O . ALA A 1 270 ? 12.045 -32.068 -40.061 1.00 84.62 270 ALA A O 1
ATOM 2029 N N . VAL A 1 271 ? 11.548 -30.008 -39.328 1.00 81.31 271 VAL A N 1
ATOM 2030 C CA . VAL A 1 271 ? 10.515 -29.742 -40.341 1.00 81.31 271 VAL A CA 1
ATOM 2031 C C . VAL A 1 271 ? 11.166 -29.215 -41.629 1.00 81.31 271 VAL A C 1
ATOM 2033 O O . VAL A 1 271 ? 11.936 -28.244 -41.576 1.00 81.31 271 VAL A O 1
ATOM 2036 N N . PRO A 1 272 ? 10.847 -29.791 -42.809 1.00 92.88 272 PRO A N 1
ATOM 2037 C CA . PRO A 1 272 ? 11.328 -29.289 -44.094 1.00 92.88 272 PRO A CA 1
ATOM 2038 C C . PRO A 1 272 ? 11.020 -27.800 -44.271 1.00 92.88 272 PRO A C 1
ATOM 2040 O O . PRO A 1 272 ? 9.921 -27.351 -43.961 1.00 92.88 272 PRO A O 1
ATOM 2043 N N . ALA A 1 273 ? 11.969 -27.027 -44.810 1.00 79.94 273 ALA A N 1
ATOM 2044 C CA . ALA A 1 273 ? 11.866 -25.564 -44.875 1.00 79.94 273 ALA A CA 1
ATOM 2045 C C . ALA A 1 273 ? 10.562 -25.053 -45.522 1.00 79.94 273 ALA A C 1
ATOM 2047 O O . ALA A 1 273 ? 9.998 -24.069 -45.054 1.00 79.94 273 ALA A O 1
ATOM 2048 N N . ALA A 1 274 ? 10.054 -25.757 -46.541 1.00 84.69 274 ALA A N 1
ATOM 2049 C CA . ALA A 1 274 ? 8.803 -25.424 -47.226 1.00 84.69 274 ALA A CA 1
ATOM 2050 C C . ALA A 1 274 ? 7.538 -25.604 -46.358 1.00 84.69 274 ALA A C 1
ATOM 2052 O O . ALA A 1 274 ? 6.493 -25.050 -46.682 1.00 84.69 274 ALA A O 1
ATOM 2053 N N . GLU A 1 275 ? 7.620 -26.360 -45.262 1.00 85.75 275 GLU A N 1
ATOM 2054 C CA . GLU A 1 275 ? 6.495 -26.694 -44.377 1.00 85.75 275 GLU A CA 1
ATOM 2055 C C . GLU A 1 275 ? 6.560 -25.965 -43.025 1.00 85.75 275 GLU A C 1
ATOM 2057 O O . GLU A 1 275 ? 5.599 -25.998 -42.252 1.00 85.75 275 GLU A O 1
ATOM 2062 N N . ARG A 1 276 ? 7.667 -25.266 -42.734 1.00 80.12 276 ARG A N 1
ATOM 2063 C CA . ARG A 1 276 ? 7.901 -24.607 -41.437 1.00 80.12 276 ARG A CA 1
ATOM 2064 C C . ARG A 1 276 ? 6.840 -23.564 -41.103 1.00 80.12 276 ARG A C 1
ATOM 2066 O O . ARG A 1 276 ? 6.399 -23.502 -39.962 1.00 80.12 276 ARG A O 1
ATOM 2073 N N . GLU A 1 277 ? 6.381 -22.790 -42.083 1.00 67.62 277 GLU A N 1
ATOM 2074 C CA . GLU A 1 277 ? 5.349 -21.768 -41.868 1.00 67.62 277 GLU A CA 1
ATOM 2075 C C . GLU A 1 277 ? 3.997 -22.389 -41.469 1.00 67.62 277 GLU A C 1
ATOM 2077 O O . GLU A 1 277 ? 3.365 -21.956 -40.503 1.00 67.62 277 GLU A O 1
ATOM 2082 N N . ALA A 1 278 ? 3.587 -23.471 -42.140 1.00 81.62 278 ALA A N 1
ATOM 2083 C CA . ALA A 1 278 ? 2.364 -24.202 -41.807 1.00 81.62 278 ALA A CA 1
ATOM 2084 C C . ALA A 1 278 ? 2.462 -24.888 -40.432 1.00 81.62 278 ALA A C 1
ATOM 2086 O O . ALA A 1 278 ? 1.506 -24.875 -39.646 1.00 81.62 278 ALA A O 1
ATOM 2087 N N . TRP A 1 279 ? 3.632 -25.445 -40.112 1.00 88.69 279 TRP A N 1
ATOM 2088 C CA . TRP A 1 279 ? 3.907 -26.053 -38.813 1.00 88.69 279 TRP A CA 1
ATOM 2089 C C . TRP A 1 279 ? 3.865 -25.023 -37.673 1.00 88.69 279 TRP A C 1
ATOM 2091 O O . TRP A 1 279 ? 3.188 -25.250 -36.664 1.00 88.69 279 TRP A O 1
ATOM 2101 N N . LEU A 1 280 ? 4.507 -23.862 -37.856 1.00 72.00 280 LEU A N 1
ATOM 2102 C CA . LEU A 1 280 ? 4.495 -22.748 -36.901 1.00 72.00 280 LEU A CA 1
ATOM 2103 C C . LEU A 1 280 ? 3.078 -22.219 -36.680 1.00 72.00 280 LEU A C 1
ATOM 2105 O O . LEU A 1 280 ? 2.672 -22.033 -35.533 1.00 72.00 280 LEU A O 1
ATOM 2109 N N . SER A 1 281 ? 2.304 -22.050 -37.754 1.00 71.00 281 SER A N 1
ATOM 2110 C CA . SER A 1 281 ? 0.901 -21.630 -37.682 1.00 71.00 281 SER A CA 1
ATOM 2111 C C . SER A 1 281 ? 0.059 -22.611 -36.856 1.00 71.00 281 SER A C 1
ATOM 2113 O O . SER A 1 281 ? -0.607 -22.222 -35.894 1.00 71.00 281 SER A O 1
ATOM 2115 N N . THR A 1 282 ? 0.190 -23.913 -37.126 1.00 82.75 282 THR A N 1
ATOM 2116 C CA . THR A 1 282 ? -0.521 -24.975 -36.392 1.00 82.75 282 THR A CA 1
ATOM 2117 C C . THR A 1 282 ? -0.139 -25.000 -34.906 1.00 82.75 282 THR A C 1
ATOM 2119 O O . THR A 1 282 ? -0.991 -25.144 -34.022 1.00 82.75 282 THR A O 1
ATOM 2122 N N . ARG A 1 283 ? 1.151 -24.832 -34.589 1.00 79.69 283 ARG A N 1
ATOM 2123 C CA . ARG A 1 283 ? 1.641 -24.784 -33.202 1.00 79.69 283 ARG A CA 1
ATOM 2124 C C . ARG A 1 283 ? 1.203 -23.514 -32.480 1.00 79.69 283 ARG A C 1
ATOM 2126 O O . ARG A 1 283 ? 0.831 -23.602 -31.307 1.00 79.69 283 ARG A O 1
ATOM 2133 N N . ALA A 1 284 ? 1.188 -22.370 -33.157 1.00 61.72 284 ALA A N 1
ATOM 2134 C CA . ALA A 1 284 ? 0.677 -21.113 -32.621 1.00 61.72 284 ALA A CA 1
ATOM 2135 C C . ALA A 1 284 ? -0.824 -21.211 -32.309 1.00 61.72 284 ALA A C 1
ATOM 2137 O O . ALA A 1 284 ? -1.258 -20.791 -31.231 1.00 61.72 284 ALA A O 1
ATOM 2138 N N . GLU A 1 285 ? -1.611 -21.846 -33.181 1.00 66.25 285 GLU A N 1
ATOM 2139 C CA . GLU A 1 285 ? -3.024 -22.134 -32.924 1.00 66.25 285 GLU A CA 1
ATOM 2140 C C . GLU A 1 285 ? -3.209 -23.054 -31.715 1.00 66.25 285 GLU A C 1
ATOM 2142 O O . GLU A 1 285 ? -3.994 -22.731 -30.816 1.00 66.25 285 GLU A O 1
ATOM 2147 N N . ALA A 1 286 ? -2.452 -24.151 -31.632 1.00 68.38 286 ALA A N 1
ATOM 2148 C CA . ALA A 1 286 ? -2.508 -25.087 -30.511 1.00 68.38 286 ALA A CA 1
ATOM 2149 C C . ALA A 1 286 ? -2.078 -24.434 -29.184 1.00 68.38 286 ALA A C 1
ATOM 2151 O O . ALA A 1 286 ? -2.723 -24.632 -28.152 1.00 68.38 286 ALA A O 1
ATOM 2152 N N . ALA A 1 287 ? -1.025 -23.613 -29.188 1.00 59.94 287 ALA A N 1
ATOM 2153 C CA . ALA A 1 287 ? -0.600 -22.837 -28.024 1.00 59.94 287 ALA A CA 1
ATOM 2154 C C . ALA A 1 287 ? -1.663 -21.802 -27.627 1.00 59.94 287 ALA A C 1
ATOM 2156 O O . ALA A 1 287 ? -1.966 -21.643 -26.443 1.00 59.94 287 ALA A O 1
ATOM 2157 N N . GLY A 1 288 ? -2.291 -21.149 -28.607 1.00 54.28 288 GLY A N 1
ATOM 2158 C CA . GLY A 1 288 ? -3.426 -20.256 -28.399 1.00 54.28 288 GLY A CA 1
ATOM 2159 C C . GLY A 1 288 ? -4.652 -20.975 -27.828 1.00 54.28 288 GLY A C 1
ATOM 2160 O O . GLY A 1 288 ? -5.361 -20.403 -27.003 1.00 54.28 288 GLY A O 1
ATOM 2161 N N . GLN A 1 289 ? -4.913 -22.224 -28.216 1.00 65.44 289 GLN A N 1
ATOM 2162 C CA . GLN A 1 289 ? -5.972 -23.057 -27.633 1.00 65.44 289 GLN A CA 1
ATOM 2163 C C . GLN A 1 289 ? -5.641 -23.467 -26.192 1.00 65.44 289 GLN A C 1
ATOM 2165 O O . GLN A 1 289 ? -6.491 -23.327 -25.316 1.00 65.44 289 GLN A O 1
ATOM 2170 N N . ARG A 1 290 ? -4.396 -23.877 -25.907 1.00 66.12 290 ARG A N 1
ATOM 2171 C CA . ARG A 1 290 ? -3.943 -24.191 -24.539 1.00 66.12 290 ARG A CA 1
ATOM 2172 C C . ARG A 1 290 ? -3.990 -22.971 -23.625 1.00 66.12 290 ARG A C 1
ATOM 2174 O O . ARG A 1 290 ? -4.496 -23.080 -22.517 1.00 66.12 290 ARG A O 1
ATOM 2181 N N . ARG A 1 291 ? -3.548 -21.795 -24.087 1.00 53.06 291 ARG A N 1
ATOM 2182 C CA . ARG A 1 291 ? -3.678 -20.534 -23.330 1.00 53.06 291 ARG A CA 1
ATOM 2183 C C . ARG A 1 291 ? -5.143 -20.168 -23.097 1.00 53.06 291 ARG A C 1
ATOM 2185 O O . ARG A 1 291 ? -5.483 -19.761 -21.996 1.00 53.06 291 ARG A O 1
ATOM 2192 N N . ARG A 1 292 ? -6.023 -20.368 -24.086 1.00 56.66 292 ARG A N 1
ATOM 2193 C CA . ARG A 1 292 ? -7.481 -20.198 -23.921 1.00 56.66 292 ARG A CA 1
ATOM 2194 C C . ARG A 1 292 ? -8.092 -21.176 -22.910 1.00 56.66 292 ARG A C 1
ATOM 2196 O O . ARG A 1 292 ? -9.087 -20.827 -22.286 1.00 56.66 292 ARG A O 1
ATOM 2203 N N . ALA A 1 293 ? -7.520 -22.369 -22.762 1.00 57.94 293 ALA A N 1
ATOM 2204 C CA . ALA A 1 293 ? -7.946 -23.365 -21.781 1.00 57.94 293 ALA A CA 1
ATOM 2205 C C . ALA A 1 293 ? -7.339 -23.144 -20.379 1.00 57.94 293 ALA A C 1
ATOM 2207 O O . ALA A 1 293 ? -7.963 -23.521 -19.394 1.00 57.94 293 ALA A O 1
ATOM 2208 N N . ALA A 1 294 ? -6.139 -22.556 -20.298 1.00 43.16 294 ALA A N 1
ATOM 2209 C CA . ALA A 1 294 ? -5.372 -22.357 -19.065 1.00 43.16 294 ALA A CA 1
ATOM 2210 C C . ALA A 1 294 ? -5.572 -20.980 -18.415 1.00 43.16 294 ALA A C 1
ATOM 2212 O O . ALA A 1 294 ? -5.373 -20.839 -17.211 1.00 43.16 294 ALA A O 1
ATOM 2213 N N . LEU A 1 295 ? -5.962 -19.960 -19.186 1.00 39.88 295 LEU A N 1
ATOM 2214 C CA . LEU A 1 295 ? -6.540 -18.760 -18.597 1.00 39.88 295 LEU A CA 1
ATOM 2215 C C . LEU A 1 295 ? -7.786 -19.216 -17.837 1.00 39.88 295 LEU A C 1
ATOM 2217 O O . LEU A 1 295 ? -8.611 -19.905 -18.449 1.00 39.88 295 LEU A O 1
ATOM 2221 N N . PRO A 1 296 ? -7.948 -18.858 -16.547 1.00 35.66 296 PRO A N 1
ATOM 2222 C CA . PRO A 1 296 ? -9.236 -19.034 -15.914 1.00 35.66 296 PRO A CA 1
ATOM 2223 C C . PRO A 1 296 ? -10.213 -18.336 -16.848 1.00 35.66 296 PRO A C 1
ATOM 2225 O O . PRO A 1 296 ? -10.092 -17.131 -17.105 1.00 35.66 296 PRO A O 1
ATOM 2228 N N . ARG A 1 297 ? -11.147 -19.105 -17.430 1.00 42.56 297 ARG A N 1
ATOM 2229 C CA . ARG A 1 297 ? -12.375 -18.489 -17.917 1.00 42.56 297 ARG A CA 1
ATOM 2230 C C . ARG A 1 297 ? -12.771 -17.577 -16.760 1.00 42.56 297 ARG A C 1
ATOM 2232 O O . ARG A 1 297 ? -12.775 -18.077 -15.631 1.00 42.56 297 ARG A O 1
ATOM 2239 N N . PRO A 1 298 ? -13.009 -16.269 -16.979 1.00 39.09 298 PRO A N 1
ATOM 2240 C CA . PRO A 1 298 ? -13.724 -15.527 -15.960 1.00 39.09 298 PRO A CA 1
ATOM 2241 C C . PRO A 1 298 ? -14.875 -16.445 -15.584 1.00 39.09 298 PRO A C 1
ATOM 2243 O O . PRO A 1 298 ? -15.503 -16.982 -16.505 1.00 39.09 298 PRO A O 1
ATOM 2246 N N . ASP A 1 299 ? -15.034 -16.743 -14.296 1.00 33.09 299 ASP A N 1
ATOM 2247 C CA . ASP A 1 299 ? -16.202 -17.456 -13.813 1.00 33.09 299 ASP A CA 1
ATOM 2248 C C . ASP A 1 299 ? -17.404 -16.615 -14.253 1.00 33.09 299 ASP A C 1
ATOM 2250 O O . ASP A 1 299 ? -17.918 -15.756 -13.541 1.00 33.09 299 ASP A O 1
ATOM 2254 N N . TYR A 1 300 ? -17.853 -16.847 -15.482 1.00 42.44 300 TYR A N 1
ATOM 2255 C CA . TYR A 1 300 ? -19.229 -16.752 -15.877 1.00 42.44 300 TYR A CA 1
ATOM 2256 C C . TYR A 1 300 ? -19.864 -17.911 -15.125 1.00 42.44 300 TYR A C 1
ATOM 2258 O O . TYR A 1 300 ? -20.094 -18.991 -15.668 1.00 42.44 300 TYR A O 1
ATOM 2266 N N . ALA A 1 301 ? -20.020 -17.706 -13.818 1.00 33.22 301 ALA A N 1
ATOM 2267 C CA . ALA A 1 301 ? -20.853 -18.522 -12.982 1.00 33.22 301 ALA A CA 1
ATOM 2268 C C . ALA A 1 301 ? -22.233 -18.513 -13.641 1.00 33.22 301 ALA A C 1
ATOM 2270 O O . ALA A 1 301 ? -22.956 -17.528 -13.551 1.00 33.22 301 ALA A O 1
ATOM 2271 N N . ALA A 1 302 ? -22.533 -19.609 -14.337 1.00 36.97 302 ALA A N 1
ATOM 2272 C CA . ALA A 1 302 ? -23.797 -19.934 -14.982 1.00 36.97 302 ALA A CA 1
ATOM 2273 C C . ALA A 1 302 ? -24.307 -18.951 -16.076 1.00 36.97 302 ALA A C 1
ATOM 2275 O O . ALA A 1 302 ? -24.086 -17.742 -16.036 1.00 36.97 302 ALA A O 1
ATOM 2276 N N . PRO A 1 303 ? -25.023 -19.467 -17.094 1.00 42.06 303 PRO A N 1
ATOM 2277 C CA . PRO A 1 303 ? -25.551 -18.690 -18.209 1.00 42.06 303 PRO A CA 1
ATOM 2278 C C . PRO A 1 303 ? -26.790 -17.908 -17.757 1.00 42.06 303 PRO A C 1
ATOM 2280 O O . PRO A 1 303 ? -27.927 -18.296 -18.019 1.00 42.06 303 PRO A O 1
ATOM 2283 N N . GLY A 1 304 ? -26.582 -16.800 -17.051 1.00 52.22 304 GLY A N 1
ATOM 2284 C CA . GLY A 1 304 ? -27.600 -15.757 -17.007 1.00 52.22 304 GLY A CA 1
ATOM 2285 C C . GLY A 1 304 ? -27.797 -15.201 -18.423 1.00 52.22 304 GLY A C 1
ATOM 2286 O O . GLY A 1 304 ? -26.816 -15.117 -19.171 1.00 52.22 304 GLY A O 1
ATOM 2287 N N . PRO A 1 305 ? -29.024 -14.833 -18.835 1.00 66.44 305 PRO A N 1
ATOM 2288 C CA . PRO A 1 305 ? -29.206 -14.128 -20.096 1.00 66.44 305 PRO A CA 1
ATOM 2289 C C . PRO A 1 305 ? -28.305 -12.892 -20.083 1.00 66.44 305 PRO A C 1
ATOM 2291 O O . PRO A 1 305 ? -28.300 -12.134 -19.109 1.00 66.44 305 PRO A O 1
ATOM 2294 N N . LEU A 1 306 ? -27.512 -12.717 -21.145 1.00 73.81 306 LEU A N 1
ATOM 2295 C CA . LEU A 1 306 ? -26.777 -11.476 -21.369 1.00 73.81 306 LEU A CA 1
ATOM 2296 C C . LEU A 1 306 ? -27.786 -10.335 -21.209 1.00 73.81 306 LEU A C 1
ATOM 2298 O O . LEU A 1 306 ? -28.820 -10.330 -21.866 1.00 73.81 306 LEU A O 1
ATOM 2302 N N . SER A 1 307 ? -27.547 -9.429 -20.267 1.00 83.81 307 SER A N 1
ATOM 2303 C CA . SER A 1 307 ? -28.384 -8.247 -20.091 1.00 83.81 307 SER A CA 1
ATOM 2304 C C . SER A 1 307 ? -27.660 -7.030 -20.667 1.00 83.81 307 SER A C 1
ATOM 2306 O O . SER A 1 307 ? -26.420 -7.009 -20.695 1.00 83.81 307 SER A O 1
ATOM 2308 N N . PRO A 1 308 ? -28.392 -5.983 -21.086 1.00 81.94 308 PRO A N 1
ATOM 2309 C CA . PRO A 1 308 ? -27.781 -4.729 -21.519 1.00 81.94 308 PRO A CA 1
ATOM 2310 C C . PRO A 1 308 ? -26.800 -4.151 -20.487 1.00 81.94 308 PRO A C 1
ATOM 2312 O O . PRO A 1 308 ? -25.764 -3.602 -20.861 1.00 81.94 308 PRO A O 1
ATOM 2315 N N . ASP A 1 309 ? -27.073 -4.323 -19.192 1.00 79.31 309 ASP A N 1
ATOM 2316 C CA . ASP A 1 309 ? -26.208 -3.827 -18.116 1.00 79.31 309 ASP A CA 1
ATOM 2317 C C . ASP A 1 309 ? -24.895 -4.610 -18.007 1.00 79.31 309 ASP A C 1
ATOM 2319 O O . ASP A 1 309 ? -23.834 -4.014 -17.807 1.00 79.31 309 ASP A O 1
ATOM 2323 N N . ILE A 1 310 ? -24.931 -5.930 -18.220 1.00 79.12 310 ILE A N 1
ATOM 2324 C CA . ILE A 1 310 ? -23.721 -6.763 -18.269 1.00 79.12 310 ILE A CA 1
ATOM 2325 C C . ILE A 1 310 ? -22.861 -6.378 -19.478 1.00 79.12 310 ILE A C 1
ATOM 2327 O O . ILE A 1 310 ? -21.643 -6.240 -19.341 1.00 79.12 310 ILE A O 1
ATOM 2331 N N . LEU A 1 311 ? -23.474 -6.145 -20.643 1.00 81.19 311 LEU A N 1
ATOM 2332 C CA . LEU A 1 311 ? -22.755 -5.717 -21.848 1.00 81.19 311 LEU A CA 1
ATOM 2333 C C . LEU A 1 311 ? -22.154 -4.314 -21.699 1.00 81.19 311 LEU A C 1
ATOM 2335 O O . LEU A 1 311 ? -21.009 -4.098 -22.095 1.00 81.19 311 LEU A O 1
ATOM 2339 N N . ARG A 1 312 ? -22.861 -3.377 -21.052 1.00 80.06 312 ARG A N 1
ATOM 2340 C CA . ARG A 1 312 ? -22.316 -2.050 -20.706 1.00 80.06 312 ARG A CA 1
ATOM 2341 C C . ARG A 1 312 ? -21.135 -2.153 -19.745 1.00 80.06 312 ARG A C 1
ATOM 2343 O O . ARG A 1 312 ? -20.113 -1.503 -19.960 1.00 80.06 312 ARG A O 1
ATOM 2350 N N . ALA A 1 313 ? -21.242 -2.987 -18.711 1.00 77.06 313 ALA A N 1
ATOM 2351 C CA . ALA A 1 313 ? -20.143 -3.223 -17.780 1.00 77.06 313 ALA A CA 1
ATOM 2352 C C . ALA A 1 313 ? -18.930 -3.858 -18.484 1.00 77.06 313 ALA A C 1
ATOM 2354 O O . ALA A 1 313 ? -17.792 -3.465 -18.221 1.00 77.06 313 ALA A O 1
ATOM 2355 N N . ALA A 1 314 ? -19.160 -4.791 -19.412 1.00 78.50 314 ALA A N 1
ATOM 2356 C CA . ALA A 1 314 ? -18.112 -5.386 -20.235 1.00 78.50 314 ALA A CA 1
ATOM 2357 C C . ALA A 1 314 ? -17.439 -4.343 -21.146 1.00 78.50 314 ALA A C 1
ATOM 2359 O O . ALA A 1 314 ? -16.212 -4.259 -21.154 1.00 78.50 314 ALA A O 1
ATOM 2360 N N . ALA A 1 315 ? -18.215 -3.488 -21.821 1.00 86.00 315 ALA A N 1
ATOM 2361 C CA . ALA A 1 315 ? -17.695 -2.408 -22.665 1.00 86.00 315 ALA A CA 1
ATOM 2362 C C . ALA A 1 315 ? -16.789 -1.452 -21.876 1.00 86.00 315 ALA A C 1
ATOM 2364 O O . ALA A 1 315 ? -15.686 -1.123 -22.317 1.00 86.00 315 ALA A O 1
ATOM 2365 N N . LEU A 1 316 ? -17.224 -1.051 -20.676 1.00 83.00 316 LEU A N 1
ATOM 2366 C CA . LEU A 1 316 ? -16.449 -0.177 -19.796 1.00 83.00 316 LEU A CA 1
ATOM 2367 C C . LEU A 1 316 ? -15.140 -0.830 -19.345 1.00 83.00 316 LEU A C 1
ATOM 2369 O O . LEU A 1 316 ? -14.101 -0.173 -19.372 1.00 83.00 316 LEU A O 1
ATOM 2373 N N . ARG A 1 317 ? -15.158 -2.117 -18.982 1.00 84.12 317 ARG A N 1
ATOM 2374 C CA . ARG A 1 317 ? -13.941 -2.849 -18.591 1.00 84.12 317 ARG A CA 1
ATOM 2375 C C . ARG A 1 317 ? -12.969 -3.006 -19.757 1.00 84.12 317 ARG A C 1
ATOM 2377 O O . ARG A 1 317 ? -11.779 -2.767 -19.575 1.00 84.12 317 ARG A O 1
ATOM 2384 N N . THR A 1 318 ? -13.457 -3.351 -20.948 1.00 83.69 318 THR A N 1
ATOM 2385 C CA . THR A 1 318 ? -12.633 -3.450 -22.164 1.00 83.69 318 THR A CA 1
ATOM 2386 C C . THR A 1 318 ? -12.014 -2.097 -22.523 1.00 83.69 318 THR A C 1
ATOM 2388 O O . THR A 1 318 ? -10.821 -2.025 -22.822 1.00 83.69 318 THR A O 1
ATOM 2391 N N . LEU A 1 319 ? -12.772 -1.002 -22.405 1.00 82.56 319 LEU A N 1
ATOM 2392 C CA . LEU A 1 319 ? -12.260 0.353 -22.615 1.00 82.56 319 LEU A CA 1
ATOM 2393 C C . LEU A 1 319 ? -11.204 0.747 -21.570 1.00 82.56 319 LEU A C 1
ATOM 2395 O O . LEU A 1 319 ? -10.158 1.288 -21.930 1.00 82.56 319 LEU A O 1
ATOM 2399 N N . GLN A 1 320 ? -11.450 0.468 -20.287 1.00 81.06 320 GLN A N 1
ATOM 2400 C CA . GLN A 1 320 ? -10.500 0.739 -19.202 1.00 81.06 320 GLN A CA 1
ATOM 2401 C C . GLN A 1 320 ? -9.210 -0.070 -19.365 1.00 81.06 320 GLN A C 1
ATOM 2403 O O . GLN A 1 320 ? -8.121 0.477 -19.204 1.00 81.06 320 GLN A O 1
ATOM 2408 N N . ALA A 1 321 ? -9.313 -1.348 -19.731 1.00 76.56 321 ALA A N 1
ATOM 2409 C CA . ALA A 1 321 ? -8.160 -2.206 -19.973 1.00 76.56 321 ALA A CA 1
ATOM 2410 C C . ALA A 1 321 ? -7.331 -1.735 -21.178 1.00 76.56 321 ALA A C 1
ATOM 2412 O O . ALA A 1 321 ? -6.104 -1.750 -21.105 1.00 76.56 321 ALA A O 1
ATOM 2413 N N . ASN A 1 322 ? -7.977 -1.259 -22.248 1.00 87.62 322 ASN A N 1
ATOM 2414 C CA . ASN A 1 322 ? -7.288 -0.668 -23.396 1.00 87.62 322 ASN A CA 1
ATOM 2415 C C . ASN A 1 322 ? -6.570 0.640 -23.025 1.00 87.62 322 ASN A C 1
ATOM 2417 O O . ASN A 1 322 ? -5.391 0.798 -23.322 1.00 87.62 322 ASN A O 1
ATOM 2421 N N . ARG A 1 323 ? -7.241 1.546 -22.298 1.00 79.56 323 ARG A N 1
ATOM 2422 C CA . ARG A 1 323 ? -6.623 2.795 -21.808 1.00 79.56 323 ARG A CA 1
ATOM 2423 C C . ARG A 1 323 ? -5.440 2.543 -20.878 1.00 79.56 323 ARG A C 1
ATOM 2425 O O . ARG A 1 323 ? -4.468 3.279 -20.925 1.00 79.56 323 ARG A O 1
ATOM 2432 N N . ALA A 1 324 ? -5.507 1.491 -20.069 1.00 80.94 324 ALA A N 1
ATOM 2433 C CA . ALA A 1 324 ? -4.419 1.085 -19.188 1.00 80.94 324 ALA A CA 1
ATOM 2434 C C . ALA A 1 324 ? -3.295 0.304 -19.906 1.00 80.94 324 ALA A C 1
ATOM 2436 O O . ALA A 1 324 ? -2.422 -0.237 -19.230 1.00 80.94 324 ALA A O 1
ATOM 2437 N N . GLY A 1 325 ? -3.341 0.161 -21.239 1.00 81.88 325 GLY A N 1
ATOM 2438 C CA . GLY A 1 325 ? -2.345 -0.584 -22.020 1.00 81.88 325 GLY A CA 1
ATOM 2439 C C . GLY A 1 325 ? -2.326 -2.095 -21.755 1.00 81.88 325 GLY A C 1
ATOM 2440 O O . GLY A 1 325 ? -1.358 -2.769 -22.097 1.00 81.88 325 GLY A O 1
ATOM 2441 N N . ARG A 1 326 ? -3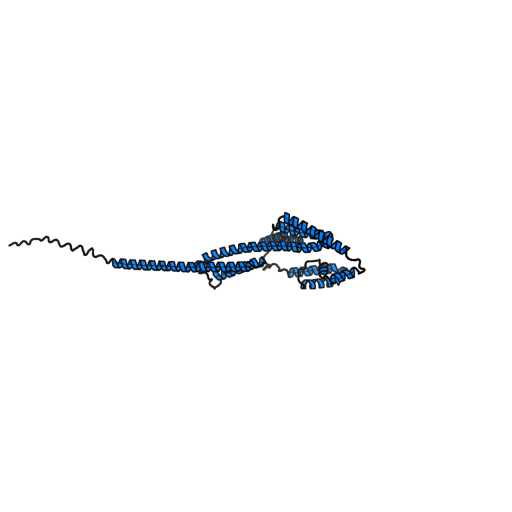.377 -2.645 -21.130 1.00 85.56 326 ARG A N 1
ATOM 2442 C CA . ARG A 1 326 ? -3.489 -4.074 -20.775 1.00 85.56 326 ARG A CA 1
ATOM 2443 C C . ARG A 1 326 ? -4.050 -4.935 -21.908 1.00 85.56 326 ARG A C 1
ATOM 2445 O O . ARG A 1 326 ? -4.018 -6.158 -21.814 1.00 85.56 326 ARG A O 1
ATOM 2452 N N . LEU A 1 327 ? -4.590 -4.311 -22.954 1.00 82.88 327 LEU A N 1
ATOM 2453 C CA . LEU A 1 327 ? -5.054 -4.973 -24.171 1.00 82.88 327 LEU A CA 1
ATOM 2454 C C . LEU A 1 327 ? -4.236 -4.474 -25.358 1.00 82.88 327 LEU A C 1
ATOM 2456 O O . LEU A 1 327 ? -4.011 -3.275 -25.497 1.00 82.88 327 LEU A O 1
ATOM 2460 N N . SER A 1 328 ? -3.827 -5.391 -26.236 1.00 89.38 328 SER A N 1
ATOM 2461 C CA . SER A 1 328 ? -3.324 -5.008 -27.554 1.00 89.38 328 SER A CA 1
ATOM 2462 C C . SER A 1 328 ? -4.461 -4.451 -28.416 1.00 89.38 328 SER A C 1
ATOM 2464 O O . SER A 1 328 ? -5.631 -4.786 -28.201 1.00 89.38 328 SER A O 1
ATOM 2466 N N . ALA A 1 329 ? -4.120 -3.645 -29.426 1.00 79.75 329 ALA A N 1
ATOM 2467 C CA . ALA A 1 329 ? -5.096 -3.057 -30.346 1.00 79.75 329 ALA A CA 1
ATOM 2468 C C . ALA A 1 329 ? -6.017 -4.121 -30.981 1.00 79.75 329 ALA A C 1
ATOM 2470 O O . ALA A 1 329 ? -7.236 -3.954 -31.002 1.00 79.75 329 ALA A O 1
ATOM 2471 N N . ASP A 1 330 ? -5.457 -5.263 -31.389 1.00 82.56 330 ASP A N 1
ATOM 2472 C CA . ASP A 1 330 ? -6.223 -6.371 -31.971 1.00 82.56 330 ASP A CA 1
ATOM 2473 C C . ASP A 1 330 ? -7.149 -7.060 -30.962 1.00 82.56 330 ASP A C 1
ATOM 2475 O O . ASP A 1 330 ? -8.257 -7.484 -31.301 1.00 82.56 330 ASP A O 1
ATOM 2479 N N . ALA A 1 331 ? -6.708 -7.201 -29.707 1.00 77.19 331 ALA A N 1
ATOM 2480 C CA . ALA A 1 331 ? -7.527 -7.786 -28.650 1.00 77.19 331 ALA A CA 1
ATOM 2481 C C . ALA A 1 331 ? -8.702 -6.867 -28.291 1.00 77.19 331 ALA A C 1
ATOM 2483 O O . ALA A 1 331 ? -9.826 -7.350 -28.141 1.00 77.19 331 ALA A O 1
ATOM 2484 N N . TYR A 1 332 ? -8.457 -5.556 -28.230 1.00 87.88 332 TYR A N 1
ATOM 2485 C CA . TYR A 1 332 ? -9.499 -4.551 -28.051 1.00 87.88 332 TYR A CA 1
ATOM 2486 C C . TYR A 1 332 ? -10.503 -4.571 -29.209 1.00 87.88 332 TYR A C 1
ATOM 2488 O O . TYR A 1 332 ? -11.702 -4.675 -28.960 1.00 87.88 332 TYR A O 1
ATOM 2496 N N . ALA A 1 333 ? -10.038 -4.559 -30.463 1.00 82.25 333 ALA A N 1
ATOM 2497 C CA . ALA A 1 333 ? -10.908 -4.560 -31.641 1.00 82.25 333 ALA A CA 1
ATOM 2498 C C . ALA A 1 333 ? -11.839 -5.784 -31.683 1.00 82.25 333 ALA A C 1
ATOM 2500 O O . ALA A 1 333 ? -13.034 -5.649 -31.953 1.00 82.25 333 ALA A O 1
ATOM 2501 N N . ARG A 1 334 ? -11.325 -6.977 -31.350 1.00 84.88 334 ARG A N 1
ATOM 2502 C CA . ARG A 1 334 ? -12.144 -8.200 -31.273 1.00 84.88 334 ARG A CA 1
ATOM 2503 C C . ARG A 1 334 ? -13.175 -8.151 -30.147 1.00 84.88 334 ARG A C 1
ATOM 2505 O O . ARG A 1 334 ? -14.325 -8.514 -30.371 1.00 84.88 334 ARG A O 1
ATOM 2512 N N . GLN A 1 335 ? -12.783 -7.708 -28.950 1.00 84.88 335 GLN A N 1
ATOM 2513 C CA . GLN A 1 335 ? -13.709 -7.605 -27.816 1.00 84.88 335 GLN A CA 1
ATOM 2514 C C . GLN A 1 335 ? -14.790 -6.547 -28.058 1.00 84.88 335 GLN A C 1
ATOM 2516 O O . GLN A 1 335 ? -15.957 -6.797 -27.771 1.00 84.88 335 GLN A O 1
ATOM 2521 N N . ALA A 1 336 ? -14.421 -5.402 -28.633 1.00 86.00 336 ALA A N 1
ATOM 2522 C CA . ALA A 1 336 ? -15.360 -4.348 -28.994 1.00 86.00 336 ALA A CA 1
ATOM 2523 C C . ALA A 1 336 ? -16.386 -4.836 -30.029 1.00 86.00 336 ALA A C 1
ATOM 2525 O O . ALA A 1 336 ? -17.579 -4.613 -29.835 1.00 86.00 336 ALA A O 1
ATOM 2526 N N . ARG A 1 337 ? -15.947 -5.566 -31.068 1.00 88.38 337 ARG A N 1
ATOM 2527 C CA . ARG A 1 337 ? -16.849 -6.157 -32.072 1.00 88.38 337 ARG A CA 1
ATOM 2528 C C . ARG A 1 337 ? -17.829 -7.158 -31.450 1.00 88.38 337 ARG A C 1
ATOM 2530 O O . ARG A 1 337 ? -19.019 -7.048 -31.701 1.00 88.38 337 ARG A O 1
ATOM 2537 N N . LEU A 1 338 ? -17.363 -8.072 -30.596 1.00 84.12 338 LEU A N 1
ATOM 2538 C CA . LEU A 1 338 ? -18.241 -9.050 -29.932 1.00 84.12 338 LEU A CA 1
ATOM 2539 C C . LEU A 1 338 ? -19.288 -8.385 -29.026 1.00 84.12 338 LEU A C 1
ATOM 2541 O O . LEU A 1 338 ? -20.449 -8.786 -29.011 1.00 84.12 338 LEU A O 1
ATOM 2545 N N . ILE A 1 339 ? -18.894 -7.356 -28.269 1.00 84.19 339 ILE A N 1
ATOM 2546 C CA . ILE A 1 339 ? -19.831 -6.608 -27.419 1.00 84.19 339 ILE A CA 1
ATOM 2547 C C . ILE A 1 339 ? -20.858 -5.870 -28.284 1.00 84.19 339 ILE A C 1
ATOM 2549 O O . ILE A 1 339 ? -22.040 -5.869 -27.945 1.00 84.19 339 ILE A O 1
ATOM 2553 N N . GLN A 1 340 ? -20.424 -5.280 -29.400 1.00 85.06 340 GLN A N 1
ATOM 2554 C CA . GLN A 1 340 ? -21.307 -4.608 -30.348 1.00 85.06 340 GLN A CA 1
ATOM 2555 C C . GLN A 1 340 ? -22.321 -5.579 -30.970 1.00 85.06 340 GLN A C 1
ATOM 2557 O O . GLN A 1 340 ? -23.515 -5.300 -30.914 1.00 85.06 340 GLN A O 1
ATOM 2562 N N . GLU A 1 341 ? -21.873 -6.731 -31.478 1.00 86.19 341 GLU A N 1
ATOM 2563 C CA . GLU A 1 341 ? -22.743 -7.772 -32.049 1.00 86.19 341 GLU A CA 1
ATOM 2564 C C . GLU A 1 341 ? -23.812 -8.217 -31.039 1.00 86.19 341 GLU A C 1
ATOM 2566 O O . GLU A 1 341 ? -24.991 -8.321 -31.371 1.00 86.19 341 GLU A O 1
ATOM 2571 N N . HIS A 1 342 ? -23.437 -8.401 -29.769 1.00 81.31 342 HIS A N 1
ATOM 2572 C CA . HIS A 1 342 ? -24.406 -8.721 -28.724 1.00 81.31 342 HIS A CA 1
ATOM 2573 C C . HIS A 1 342 ? -25.342 -7.554 -28.400 1.00 81.31 342 HIS A C 1
ATOM 2575 O O . HIS A 1 342 ? -26.534 -7.783 -28.225 1.00 81.31 342 HIS A O 1
ATOM 2581 N N . MET A 1 343 ? -24.866 -6.308 -28.348 1.00 80.69 343 MET A N 1
ATOM 2582 C CA . MET A 1 343 ? -25.735 -5.147 -28.114 1.00 80.69 343 MET A CA 1
ATOM 2583 C C . MET A 1 343 ? -26.762 -4.943 -29.234 1.00 80.69 343 MET A C 1
ATOM 2585 O O . MET A 1 343 ? -27.900 -4.574 -28.946 1.00 80.69 343 MET A O 1
ATOM 2589 N N . GLU A 1 344 ? -26.396 -5.225 -30.484 1.00 84.94 344 GLU A N 1
ATOM 2590 C CA . GLU A 1 344 ? -27.307 -5.163 -31.632 1.00 84.94 344 GLU A CA 1
ATOM 2591 C C . GLU A 1 344 ? -28.455 -6.179 -31.504 1.00 84.94 344 GLU A C 1
ATOM 2593 O O . GLU A 1 344 ? -29.586 -5.856 -31.854 1.00 84.94 344 GLU A O 1
ATOM 2598 N N . THR A 1 345 ? -28.224 -7.347 -30.887 1.00 81.25 345 THR A N 1
ATOM 2599 C CA . THR A 1 345 ? -29.299 -8.326 -30.621 1.00 81.25 345 THR A CA 1
ATOM 2600 C C . THR A 1 345 ? -30.323 -7.885 -29.565 1.00 81.25 345 THR A C 1
ATOM 2602 O O . THR A 1 345 ? -31.412 -8.452 -29.518 1.00 81.25 345 THR A O 1
ATOM 2605 N N . PHE A 1 346 ? -30.014 -6.870 -28.745 1.00 76.19 346 PHE A N 1
ATOM 2606 C CA . PHE A 1 346 ? -30.948 -6.297 -27.758 1.00 76.19 346 PHE A CA 1
ATOM 2607 C C . PHE A 1 346 ? -31.713 -5.070 -28.272 1.00 76.19 346 PHE A C 1
ATOM 2609 O O . PHE A 1 346 ? -32.666 -4.649 -27.621 1.00 76.19 346 PHE A O 1
ATOM 2616 N N . ASN A 1 347 ? -31.317 -4.499 -29.413 1.00 60.31 347 ASN A N 1
ATOM 2617 C CA . ASN A 1 347 ? -31.987 -3.361 -30.049 1.00 60.31 347 ASN A CA 1
ATOM 2618 C C . ASN A 1 347 ? -33.020 -3.841 -31.093 1.00 60.31 347 ASN A C 1
ATOM 2620 O O . ASN A 1 347 ? -32.902 -3.525 -32.278 1.00 60.31 347 ASN A O 1
ATOM 2624 N N . VAL A 1 348 ? -34.024 -4.605 -30.640 1.00 43.81 348 VAL A N 1
ATOM 2625 C CA . VAL A 1 348 ? -35.269 -4.888 -31.390 1.00 43.81 348 VAL A CA 1
ATOM 2626 C C . VAL A 1 348 ? -36.382 -3.972 -30.907 1.00 43.81 348 VAL A C 1
ATOM 2628 O O . VAL A 1 348 ? -36.543 -3.863 -29.669 1.00 43.81 348 VAL A O 1
#

Radius of gyration: 44.95 Å; chains: 1; bounding box: 130×60×154 Å

Secondary structure (DSSP, 8-state):
-------------TTTTSGGG----HHHHHHHHHHHHHHHHHHHHHHHHHHHHHHHHHHHHHHHHHHHHHHHHHHHTT-S-HHHHHHHHHHHHHHHHHHHH--TT-SS--SS-HHHHHHHHHHHHHHHHHHHHHHHHHHHHHHHHHHHHHHHHHHHHHHHHHHHS-HHHHHHHHHHHHHHHHHHHHTTSS-HHHHHHHHHHHHHHHHHHHHHHHHHHHTS---SS-HHHHHHHHHHH-TTHHHHTT-SS---S-HHHHHHHHHHHHHHHTS-GGGHHHHHHHHHHHHHHHHHHHS------S-PPPPHHHHHHHHHHHHHHHHTT-S-HHHHHHHHHHHHHHHHHH--

pLDDT: mean 78.14, std 20.16, range [32.97, 98.5]

Sequence (348 aa):
MTFTVPKSNADPGRSADIASRIHTPQIGNIIAKFGDDVMQGGRAIEAKLAADRAGREEQKIQTDMTRDVSALRHQVAGLDDPDALDENWSQGIRAIQASYFGADGGETPGRVPEAMASRLGSYFTELSQGAGADLGKRALELRAAQRVGNVRAVGEELAAVAVEGDDYARAWASSRFDQSVDGLVELGLYAPEVGAEAKRNWRRDVSEARRQSAVQMAAAPEGDDDPADALEARIASDPTALRLVRIEGFVPDRPEAVSTFSGLLDELEAVPAAEREAWLSTRAEAAGQRRRAALPRPDYAAPGPLSPDILRAAALRTLQANRAGRLSADAYARQARLIQEHMETFNV